Protein AF-A0AAU6HK47-F1 (afdb_monomer_lite)

Sequence (235 aa):
MEITARVRQSSHPHQSIEQAKLARHIVLDVPLDGRLRREAGDALCRPVTDFYELERGEVEGEATCTKCVERAARYGVRVITAAPAQPAEDVEQAPAVHHFGSTREAYNETQCWDDVLDGDVLVIEREQVVGFLRSAWPGAITAAHGELHTFTADPRKIDDGKYAASVELAEQIARDLGAPLAIEQQGVEAELVEPVVDAEQGEATWQGAWIADEDGQQLTFDGTRPDCQQGTLFA

Foldseek 3Di:
DAWEWAKWQFAAPPDDPVRSVVAIFTFGCQADDDPQGAHHRQTQQGGPVRTPDTDPDHDADDHPPPSSVVSCVVVVYHYDHDDPDPPPDPPVDQAAEDEDCDLVRVLVCLVPPPVQDALHWYHHLVQLFIFHHHNSATETQFLRTHPHHYDPDDPCPPPNRSNVSSVVVRVVVSVVSVTHGNVVVVVVVVVPCPPPDDPDPDPPPPPPPQDDPPVRDRDDPDVPDPDDPPDPDDD

pLDDT: mean 78.41, std 17.9, range [42.44, 98.44]

Secondary structure (DSSP, 8-state):
---EEEEEEEE-TTS-HHHHHH-EEEEESS-B-TTS-B-TT-BSSS-GGG-SEE--S--BS----HHHHHHHHHHT-EEEPBPPPPP-----PPPPEEE-SSHHHHHHHHHH-TTS-TT-EEEEGGGTEEEEEETTEEEE-BS--TTSEE-SS-GGGGGGGTTHHHHHHHHHHHHHHTPPBHHHHHHHHTTS---------------------TT-------TT-----------

Structure (mmCIF, N/CA/C/O backbone):
data_AF-A0AAU6HK47-F1
#
_entry.id   AF-A0AAU6HK47-F1
#
loop_
_atom_site.group_PDB
_atom_site.id
_atom_site.type_symbol
_atom_site.label_atom_id
_atom_site.label_alt_id
_atom_site.label_comp_id
_atom_site.label_asym_id
_atom_site.label_entity_id
_atom_site.label_seq_id
_atom_site.pdbx_PDB_ins_code
_atom_site.Cartn_x
_atom_site.Cartn_y
_atom_site.Cartn_z
_atom_site.occupancy
_atom_site.B_iso_or_equiv
_atom_site.auth_seq_id
_atom_site.auth_comp_id
_atom_site.auth_asym_id
_atom_site.auth_atom_id
_atom_site.pdbx_PDB_model_num
ATOM 1 N N . MET A 1 1 ? 32.113 -16.004 -25.971 1.00 71.00 1 MET A N 1
ATOM 2 C CA . MET A 1 1 ? 31.257 -15.952 -24.773 1.00 71.00 1 MET A CA 1
ATOM 3 C C . MET A 1 1 ? 30.323 -14.778 -24.967 1.00 71.00 1 MET A C 1
ATOM 5 O O . MET A 1 1 ? 30.811 -13.712 -25.324 1.00 71.00 1 MET A O 1
ATOM 9 N N . GLU A 1 2 ? 29.016 -14.990 -24.876 1.00 81.19 2 GLU A N 1
ATOM 10 C CA . GLU A 1 2 ? 28.045 -13.895 -24.956 1.00 81.19 2 GLU A CA 1
ATOM 11 C C . GLU A 1 2 ? 28.061 -13.152 -23.616 1.00 81.19 2 GLU A C 1
ATOM 13 O O . GLU A 1 2 ? 27.984 -13.788 -22.566 1.00 81.19 2 GLU A O 1
ATOM 18 N N . ILE A 1 3 ? 28.247 -11.832 -23.643 1.00 84.94 3 ILE A N 1
ATOM 19 C CA . ILE A 1 3 ? 28.266 -11.005 -22.434 1.00 84.94 3 ILE A CA 1
ATOM 20 C C . ILE A 1 3 ? 26.856 -10.471 -22.222 1.00 84.94 3 ILE A C 1
ATOM 22 O O . ILE A 1 3 ? 26.356 -9.737 -23.075 1.00 84.94 3 ILE A O 1
ATOM 26 N N . THR A 1 4 ? 26.240 -10.798 -21.089 1.00 86.38 4 THR A N 1
ATOM 27 C CA . THR A 1 4 ? 24.907 -10.311 -20.719 1.00 86.38 4 THR A CA 1
ATOM 28 C C . THR A 1 4 ? 24.971 -9.319 -19.563 1.00 86.38 4 THR A C 1
ATOM 30 O O . THR A 1 4 ? 25.844 -9.391 -18.693 1.00 86.38 4 THR A O 1
ATOM 33 N N . ALA A 1 5 ? 24.048 -8.364 -19.572 1.00 87.25 5 ALA A N 1
ATOM 34 C CA . ALA A 1 5 ? 23.893 -7.364 -18.526 1.00 87.25 5 ALA A CA 1
ATOM 35 C C . ALA A 1 5 ? 22.423 -6.970 -18.373 1.00 87.25 5 ALA A C 1
ATOM 37 O O . ALA A 1 5 ? 21.654 -7.084 -19.327 1.00 87.25 5 ALA A O 1
ATOM 38 N N . ARG A 1 6 ? 22.049 -6.440 -17.209 1.00 86.75 6 ARG A N 1
ATOM 39 C CA . ARG A 1 6 ? 20.689 -5.980 -16.893 1.00 86.75 6 ARG A CA 1
ATOM 40 C C . ARG A 1 6 ? 20.663 -4.491 -16.598 1.00 86.75 6 ARG A C 1
ATOM 42 O O . ARG A 1 6 ? 21.672 -3.915 -16.195 1.00 86.75 6 ARG A O 1
ATOM 49 N N . VAL A 1 7 ? 19.506 -3.865 -16.776 1.00 87.31 7 VAL A N 1
ATOM 50 C CA . VAL A 1 7 ? 19.297 -2.476 -16.353 1.00 87.31 7 VAL A CA 1
ATOM 51 C C . VAL A 1 7 ? 18.927 -2.451 -14.870 1.00 87.31 7 VAL A C 1
ATOM 53 O O . VAL A 1 7 ? 18.042 -3.186 -14.437 1.00 87.31 7 VAL A O 1
ATOM 56 N N . ARG A 1 8 ? 19.626 -1.623 -14.089 1.00 84.31 8 ARG A N 1
ATOM 57 C CA . ARG A 1 8 ? 19.363 -1.373 -12.665 1.00 84.31 8 ARG A CA 1
ATOM 58 C C . ARG A 1 8 ? 19.245 0.125 -12.413 1.00 84.31 8 ARG A C 1
ATOM 60 O O . ARG A 1 8 ? 19.910 0.919 -13.086 1.00 84.31 8 ARG A O 1
ATOM 67 N N . GLN A 1 9 ? 18.433 0.506 -11.439 1.00 84.69 9 GLN A N 1
ATOM 68 C CA . GLN A 1 9 ? 18.350 1.879 -10.955 1.00 84.69 9 GLN A CA 1
ATOM 69 C C . GLN A 1 9 ? 19.451 2.128 -9.931 1.00 84.69 9 GLN A C 1
ATOM 71 O O . GLN A 1 9 ? 19.816 1.235 -9.159 1.00 84.69 9 GLN A O 1
ATOM 76 N N . SER A 1 10 ? 20.013 3.335 -9.950 1.00 80.50 10 SER A N 1
ATOM 77 C CA . SER A 1 10 ? 21.001 3.717 -8.950 1.00 80.50 10 SER A CA 1
ATOM 78 C C . SER A 1 10 ? 21.058 5.205 -8.686 1.00 80.50 10 SER A C 1
ATOM 80 O O . SER A 1 10 ? 20.890 6.004 -9.605 1.00 80.50 10 SER A O 1
ATOM 82 N N . SER A 1 11 ? 21.438 5.562 -7.466 1.00 79.12 11 SER A N 1
ATOM 83 C CA . SER A 1 11 ? 21.638 6.942 -7.034 1.00 79.12 11 SER A CA 1
ATOM 84 C C . SER A 1 11 ? 23.128 7.274 -6.866 1.00 79.12 11 SER A C 1
ATOM 86 O O . SER A 1 11 ? 23.925 6.479 -6.355 1.00 79.12 11 SER A O 1
ATOM 88 N N . HIS A 1 12 ? 23.531 8.471 -7.306 1.00 75.06 12 HIS A N 1
ATOM 89 C CA . HIS A 1 12 ? 24.871 9.015 -7.062 1.00 75.06 12 HIS A CA 1
ATOM 90 C C . HIS A 1 12 ? 24.880 10.088 -5.965 1.00 75.06 12 HIS A C 1
ATOM 92 O O . HIS A 1 12 ? 23.911 10.833 -5.833 1.00 75.06 12 HIS A O 1
ATOM 98 N N . PRO A 1 13 ? 26.028 10.296 -5.288 1.00 72.38 13 PRO A N 1
ATOM 99 C CA . PRO A 1 13 ? 26.161 11.311 -4.241 1.00 72.38 13 PRO A CA 1
ATOM 100 C C . PRO A 1 13 ? 25.873 12.757 -4.631 1.00 72.38 13 PRO A C 1
ATOM 102 O O . PRO A 1 13 ? 25.602 13.590 -3.774 1.00 72.38 13 PRO A O 1
ATOM 105 N N . HIS A 1 14 ? 25.974 13.071 -5.919 1.00 76.12 14 HIS A N 1
ATOM 106 C CA . HIS A 1 14 ? 25.802 14.428 -6.434 1.00 76.12 14 HIS A CA 1
ATOM 107 C C . HIS A 1 14 ? 24.547 14.580 -7.301 1.00 76.12 14 HIS A C 1
ATOM 109 O O . HIS A 1 14 ? 24.396 15.602 -7.966 1.00 76.12 14 HIS A O 1
ATOM 115 N N . GLN A 1 15 ? 23.680 13.567 -7.343 1.00 77.00 15 GLN A N 1
ATOM 116 C CA . GLN A 1 15 ? 22.397 13.655 -8.036 1.00 77.00 15 GLN A CA 1
ATOM 117 C C . GLN A 1 15 ? 21.327 14.193 -7.090 1.00 77.00 15 GLN A C 1
ATOM 119 O O . GLN A 1 15 ? 21.323 13.884 -5.899 1.00 77.00 15 GLN A O 1
ATOM 124 N N . SER A 1 16 ? 20.398 14.983 -7.627 1.00 79.88 16 SER A N 1
ATOM 125 C CA . SER A 1 16 ? 19.165 15.271 -6.896 1.00 79.88 16 SER A CA 1
ATOM 126 C C . SER A 1 16 ? 18.323 13.998 -6.754 1.00 79.88 16 SER A C 1
ATOM 128 O O . SER A 1 16 ? 18.460 13.064 -7.544 1.00 79.88 16 SER A O 1
ATOM 130 N N . ILE A 1 17 ? 17.411 13.972 -5.779 1.00 74.38 17 ILE A N 1
ATOM 131 C CA . ILE A 1 17 ? 16.487 12.845 -5.555 1.00 74.38 17 ILE A CA 1
ATOM 132 C C . ILE A 1 17 ? 15.702 12.509 -6.836 1.00 74.38 17 ILE A C 1
ATOM 134 O O . ILE A 1 17 ? 15.602 11.350 -7.224 1.00 74.38 17 ILE A O 1
ATOM 138 N N . GLU A 1 18 ? 15.221 13.528 -7.549 1.00 75.38 18 GLU A N 1
ATOM 139 C CA . GLU A 1 18 ? 14.499 13.353 -8.816 1.00 75.38 18 GLU A CA 1
ATOM 140 C C . GLU A 1 18 ? 15.393 12.795 -9.936 1.00 75.38 18 GLU A C 1
ATOM 142 O O . GLU A 1 18 ? 14.956 11.971 -10.735 1.00 75.38 18 GLU A O 1
ATOM 147 N N . GLN A 1 19 ? 16.673 13.179 -9.981 1.00 75.06 19 GLN A N 1
ATOM 148 C CA . GLN A 1 19 ? 17.632 12.603 -10.931 1.00 75.06 19 GLN A CA 1
ATOM 149 C C . GLN A 1 19 ? 17.985 11.154 -10.588 1.00 75.06 19 GLN A C 1
ATOM 151 O O . GLN A 1 19 ? 18.154 10.344 -11.497 1.00 75.06 19 GLN A O 1
ATOM 156 N N . ALA A 1 20 ? 18.090 10.827 -9.299 1.00 72.69 20 ALA A N 1
ATOM 157 C CA . ALA A 1 20 ? 18.378 9.479 -8.821 1.00 72.69 20 ALA A CA 1
ATOM 158 C C . ALA A 1 20 ? 17.257 8.493 -9.187 1.00 72.69 20 ALA A C 1
ATOM 160 O O . ALA A 1 20 ? 17.547 7.397 -9.662 1.00 72.69 20 ALA A O 1
ATOM 161 N N . LYS A 1 21 ? 15.989 8.912 -9.077 1.00 74.56 21 LYS A N 1
ATOM 162 C CA . LYS A 1 21 ? 14.819 8.112 -9.490 1.00 74.56 21 LYS A CA 1
ATOM 163 C C . LYS A 1 21 ? 14.806 7.759 -10.983 1.00 74.56 21 LYS A C 1
ATOM 165 O O . LYS A 1 21 ? 14.185 6.784 -11.384 1.00 74.56 21 LYS A O 1
ATOM 170 N N . LEU A 1 22 ? 15.478 8.551 -11.822 1.00 78.00 22 LEU A N 1
ATOM 171 C CA . LEU A 1 22 ? 15.485 8.383 -13.282 1.00 78.00 22 LEU A CA 1
ATOM 172 C C . LEU A 1 22 ? 16.801 7.793 -13.821 1.00 78.00 22 LEU A C 1
ATOM 174 O O . LEU A 1 22 ? 16.918 7.489 -15.015 1.00 78.00 22 LEU A O 1
ATOM 178 N N . ALA A 1 23 ? 17.818 7.647 -12.970 1.00 83.56 23 ALA A N 1
ATOM 179 C CA . ALA A 1 23 ? 19.137 7.180 -13.365 1.00 83.56 23 ALA A CA 1
ATOM 180 C C . ALA A 1 23 ? 19.174 5.645 -13.457 1.00 83.56 23 ALA A C 1
ATOM 182 O O . ALA A 1 23 ? 19.179 4.928 -12.458 1.00 83.56 23 ALA A O 1
ATOM 183 N N . ARG A 1 24 ? 19.240 5.140 -14.693 1.00 86.81 24 ARG A N 1
ATOM 184 C CA . ARG A 1 24 ? 19.250 3.713 -15.032 1.00 86.81 24 ARG A CA 1
ATOM 185 C C . ARG A 1 24 ? 20.580 3.335 -15.674 1.00 86.81 24 ARG A C 1
ATOM 187 O O . ARG A 1 24 ? 20.998 3.910 -16.686 1.00 86.81 24 ARG A O 1
ATOM 194 N N . HIS A 1 25 ? 21.252 2.358 -15.082 1.00 90.19 25 HIS A N 1
ATOM 195 C CA . HIS A 1 25 ? 22.598 1.917 -15.429 1.00 90.19 25 HIS A CA 1
ATOM 196 C C . HIS A 1 25 ? 22.594 0.455 -15.887 1.00 90.19 25 HIS A C 1
ATOM 198 O O . HIS A 1 25 ? 21.757 -0.337 -15.470 1.00 90.19 25 HIS A O 1
ATOM 204 N N . ILE A 1 26 ? 23.539 0.087 -16.758 1.00 87.75 26 ILE A N 1
ATOM 205 C CA . ILE A 1 26 ? 23.708 -1.301 -17.220 1.00 87.75 26 ILE A CA 1
ATOM 206 C C . ILE A 1 26 ? 24.689 -1.995 -16.281 1.00 87.75 26 ILE A C 1
ATOM 208 O O . ILE A 1 26 ? 25.843 -1.570 -16.201 1.00 87.75 26 ILE A O 1
ATOM 212 N N . VAL A 1 27 ? 24.244 -3.050 -15.610 1.00 88.75 27 VAL A N 1
ATOM 213 C CA . VAL A 1 27 ? 24.992 -3.818 -14.611 1.00 88.75 27 VAL A CA 1
ATOM 214 C C . VAL A 1 27 ? 25.266 -5.221 -15.129 1.00 88.75 27 VAL A C 1
ATOM 216 O O . VAL A 1 27 ? 24.380 -5.875 -15.674 1.00 88.75 27 VAL A O 1
ATOM 219 N N . LEU A 1 28 ? 26.505 -5.673 -14.976 1.00 85.12 28 LEU A N 1
ATOM 220 C CA . LEU A 1 28 ? 26.952 -6.963 -15.493 1.00 85.12 28 LEU A CA 1
ATOM 221 C C . LEU A 1 28 ? 26.437 -8.131 -14.651 1.00 85.12 28 LEU A C 1
ATOM 223 O O . LEU A 1 28 ? 26.569 -8.117 -13.426 1.00 85.12 28 LEU A O 1
ATOM 227 N N . ASP A 1 29 ? 25.942 -9.171 -15.327 1.00 83.44 29 ASP A N 1
ATOM 228 C CA . ASP A 1 29 ? 25.541 -10.430 -14.682 1.00 83.44 29 ASP A CA 1
ATOM 229 C C . ASP A 1 29 ? 26.735 -11.367 -14.451 1.00 83.44 29 ASP A C 1
ATOM 231 O O . ASP A 1 29 ? 26.727 -12.199 -13.545 1.00 83.44 29 ASP A O 1
ATOM 235 N N . VAL A 1 30 ? 27.777 -11.233 -15.275 1.00 83.44 30 VAL A N 1
ATOM 236 C CA . VAL A 1 30 ? 29.004 -12.031 -15.213 1.00 83.44 30 VAL A CA 1
ATOM 237 C C . VAL A 1 30 ? 30.228 -11.116 -15.234 1.00 83.44 30 VAL A C 1
ATOM 239 O O . VAL A 1 30 ? 30.200 -10.076 -15.898 1.00 83.44 30 VAL A O 1
ATOM 242 N N . PRO A 1 31 ? 31.310 -11.474 -14.522 1.00 82.12 31 PRO A N 1
ATOM 243 C CA . PRO A 1 31 ? 32.519 -10.666 -14.507 1.00 82.12 31 PRO A CA 1
ATOM 244 C C . PRO A 1 31 ? 33.146 -10.587 -15.903 1.00 82.12 31 PRO A C 1
ATOM 246 O O . PRO A 1 31 ? 33.115 -11.546 -16.678 1.00 82.12 31 PRO A O 1
ATOM 249 N N . LEU A 1 32 ? 33.743 -9.435 -16.200 1.00 80.94 32 LEU A N 1
ATOM 250 C CA . LEU A 1 32 ? 34.482 -9.183 -17.429 1.00 80.94 32 LEU A CA 1
ATOM 251 C C . LEU A 1 32 ? 35.983 -9.138 -17.174 1.00 80.94 32 LEU A C 1
ATOM 253 O O . LEU A 1 32 ? 36.462 -8.484 -16.242 1.00 80.94 32 LEU A O 1
ATOM 257 N N . ASP A 1 33 ? 36.723 -9.800 -18.057 1.00 73.81 33 ASP A N 1
ATOM 258 C CA . ASP A 1 33 ? 38.175 -9.805 -18.092 1.00 73.81 33 ASP A CA 1
ATOM 259 C C . ASP A 1 33 ? 38.735 -8.991 -19.280 1.00 73.81 33 ASP A C 1
ATOM 261 O O . ASP A 1 33 ? 38.028 -8.404 -20.105 1.00 73.81 33 ASP A O 1
ATOM 265 N N . GLY A 1 34 ? 40.063 -8.867 -19.333 1.00 74.44 34 GLY A N 1
ATOM 266 C CA . GLY A 1 34 ? 40.751 -8.141 -20.402 1.00 74.44 34 GLY A CA 1
ATOM 267 C C . GLY A 1 34 ? 40.778 -6.617 -20.219 1.00 74.44 34 GLY A C 1
ATOM 268 O O . GLY A 1 34 ? 41.180 -6.113 -19.168 1.00 74.44 34 GLY A O 1
ATOM 269 N N . ARG A 1 35 ? 40.458 -5.864 -21.286 1.00 68.00 35 ARG A N 1
ATOM 270 C CA . ARG A 1 35 ? 40.568 -4.384 -21.317 1.00 68.00 35 ARG A CA 1
ATOM 271 C C . ARG A 1 35 ? 39.501 -3.682 -20.477 1.00 68.00 35 ARG A C 1
ATOM 273 O O . ARG A 1 35 ? 39.728 -2.556 -20.040 1.00 68.00 35 ARG A O 1
ATOM 280 N N . LEU A 1 36 ? 38.365 -4.334 -20.252 1.00 73.06 36 LEU A N 1
ATOM 281 C CA . LEU A 1 36 ? 37.324 -3.869 -19.349 1.00 73.06 36 LEU A CA 1
ATOM 282 C C . LEU A 1 36 ? 37.312 -4.806 -18.140 1.00 73.06 36 LEU A C 1
ATOM 284 O O . LEU A 1 36 ? 36.710 -5.867 -18.193 1.00 73.06 36 LEU A O 1
ATOM 288 N N . ARG A 1 37 ? 38.008 -4.420 -17.066 1.00 79.69 37 ARG A N 1
ATOM 289 C CA . ARG A 1 37 ? 38.007 -5.169 -15.802 1.00 79.69 37 ARG A CA 1
ATOM 290 C C . ARG A 1 37 ? 36.834 -4.694 -14.951 1.00 79.69 37 ARG A C 1
ATOM 292 O O . ARG A 1 37 ? 36.871 -3.571 -14.438 1.00 79.69 37 ARG A O 1
ATOM 299 N N . ARG A 1 38 ? 35.785 -5.507 -14.877 1.00 83.69 38 ARG A N 1
ATOM 300 C C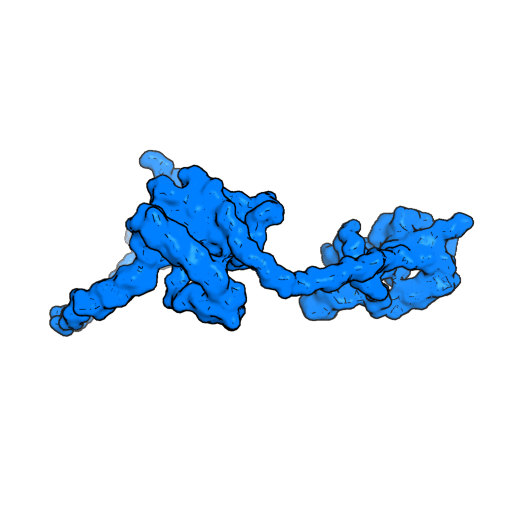A . ARG A 1 38 ? 34.573 -5.231 -14.094 1.00 83.69 38 ARG A CA 1
ATOM 301 C C . ARG A 1 38 ? 34.090 -6.510 -13.437 1.00 83.69 38 ARG A C 1
ATOM 303 O O . ARG A 1 38 ? 34.051 -7.551 -14.090 1.00 83.69 38 ARG A O 1
ATOM 310 N N . GLU A 1 39 ? 33.735 -6.422 -12.165 1.00 84.50 39 GLU A N 1
ATOM 311 C CA . GLU A 1 39 ? 33.173 -7.558 -11.441 1.00 84.50 39 GLU A CA 1
ATOM 312 C C . GLU A 1 39 ? 31.663 -7.661 -11.695 1.00 84.50 39 GLU A C 1
ATOM 314 O O . GLU A 1 39 ? 31.028 -6.721 -12.183 1.00 84.50 39 GLU A O 1
ATOM 319 N N . ALA A 1 40 ? 31.079 -8.826 -11.407 1.00 80.06 40 ALA A N 1
ATOM 320 C CA . ALA A 1 40 ? 29.629 -8.976 -11.455 1.00 80.06 40 ALA A CA 1
ATOM 321 C C . ALA A 1 40 ? 28.981 -8.032 -10.431 1.00 80.06 40 ALA A C 1
ATOM 323 O O . ALA A 1 40 ? 29.447 -7.928 -9.298 1.00 80.06 40 ALA A O 1
ATOM 324 N N . GLY A 1 41 ? 27.915 -7.341 -10.834 1.00 80.31 41 GLY A N 1
ATOM 325 C CA . GLY A 1 41 ? 27.291 -6.299 -10.015 1.00 80.31 41 GLY A CA 1
ATOM 326 C C . GLY A 1 41 ? 27.868 -4.894 -10.210 1.00 80.31 41 GLY A C 1
ATOM 327 O O . GLY A 1 41 ? 27.248 -3.937 -9.753 1.00 80.31 41 GLY A O 1
ATOM 328 N N . ASP A 1 42 ? 28.972 -4.722 -10.945 1.00 85.88 42 ASP A N 1
ATOM 329 C CA . ASP A 1 42 ? 29.410 -3.387 -11.357 1.00 85.88 42 ASP A CA 1
ATOM 330 C C . ASP A 1 42 ? 28.548 -2.842 -12.500 1.00 85.88 42 ASP A C 1
ATOM 332 O O . ASP A 1 42 ? 28.233 -3.538 -13.475 1.00 85.88 42 ASP A O 1
ATOM 336 N N . ALA A 1 43 ? 28.275 -1.537 -12.452 1.00 86.56 43 ALA A N 1
ATOM 337 C CA . ALA A 1 43 ? 27.781 -0.832 -13.619 1.00 86.56 43 ALA A CA 1
ATOM 338 C C . ALA A 1 43 ? 28.888 -0.695 -14.680 1.00 86.56 43 ALA A C 1
ATOM 340 O O . ALA A 1 43 ? 30.069 -0.442 -14.404 1.00 86.56 43 ALA A O 1
ATOM 341 N N . LEU A 1 44 ? 28.501 -0.738 -15.953 1.00 88.69 44 LEU A N 1
ATOM 342 C CA . LEU A 1 44 ? 29.436 -0.533 -17.054 1.00 88.69 44 LEU A CA 1
ATOM 343 C C . LEU A 1 44 ? 30.142 0.818 -16.956 1.00 88.69 44 LEU A C 1
ATOM 345 O O . LEU A 1 44 ? 31.303 0.918 -17.350 1.00 88.69 44 LEU A O 1
ATOM 349 N N . CYS A 1 45 ? 29.500 1.857 -16.417 1.00 88.25 45 CYS A N 1
ATOM 350 C CA . CYS A 1 45 ? 30.105 3.179 -16.276 1.00 88.25 45 CYS A CA 1
ATOM 351 C C . CYS A 1 45 ? 31.076 3.302 -15.087 1.00 88.25 45 CYS A C 1
ATOM 353 O O . CYS A 1 45 ? 32.114 3.952 -15.242 1.00 88.25 45 CYS A O 1
ATOM 355 N N . ARG A 1 46 ? 30.788 2.685 -13.933 1.00 88.69 46 ARG A N 1
ATOM 356 C CA . ARG A 1 46 ? 31.495 2.874 -12.648 1.00 88.69 46 ARG A CA 1
ATOM 357 C C . ARG A 1 46 ? 31.381 1.621 -11.760 1.00 88.69 46 ARG A C 1
ATOM 359 O O . ARG A 1 46 ? 30.419 0.885 -11.940 1.00 88.69 46 ARG A O 1
ATOM 366 N N . PRO A 1 47 ? 32.349 1.365 -10.864 1.00 86.19 47 PRO A N 1
ATOM 367 C CA . PRO A 1 47 ? 32.243 0.265 -9.906 1.00 86.19 47 PRO A CA 1
ATOM 368 C C . PRO A 1 47 ? 31.053 0.462 -8.959 1.00 86.19 47 PRO A C 1
ATOM 370 O O . PRO A 1 47 ? 30.646 1.600 -8.716 1.00 86.19 47 PRO A O 1
ATOM 373 N N . VAL A 1 48 ? 30.521 -0.630 -8.408 1.00 84.25 48 VAL A N 1
ATOM 374 C CA . VAL A 1 48 ? 29.368 -0.616 -7.486 1.00 84.25 48 VAL A CA 1
ATOM 375 C C . VAL A 1 48 ? 29.589 0.284 -6.261 1.00 84.25 48 VAL A C 1
ATOM 377 O O . VAL A 1 48 ? 28.650 0.891 -5.763 1.00 84.25 48 VAL A O 1
ATOM 380 N N . THR A 1 49 ? 30.841 0.453 -5.828 1.00 85.06 49 THR A N 1
ATOM 381 C CA . THR A 1 49 ? 31.229 1.295 -4.682 1.00 85.06 49 THR A CA 1
ATOM 382 C C . THR A 1 49 ? 31.001 2.794 -4.890 1.00 85.06 49 THR A C 1
ATOM 384 O O . THR A 1 49 ? 31.039 3.547 -3.923 1.00 85.06 49 THR A O 1
ATOM 387 N N . ASP A 1 50 ? 30.790 3.243 -6.131 1.00 84.88 50 ASP A N 1
ATOM 388 C CA . ASP A 1 50 ? 30.556 4.658 -6.466 1.00 84.88 50 ASP A CA 1
ATOM 389 C C . ASP A 1 50 ? 29.056 5.033 -6.474 1.00 84.88 50 ASP A C 1
ATOM 391 O O . ASP A 1 50 ? 28.684 6.140 -6.897 1.00 84.88 50 ASP A O 1
ATOM 395 N N . PHE A 1 51 ? 28.188 4.108 -6.061 1.00 81.19 51 PHE A N 1
ATOM 396 C CA . PHE A 1 51 ? 26.739 4.280 -5.977 1.00 81.19 51 PHE A CA 1
ATOM 397 C C . PHE A 1 51 ? 26.292 4.211 -4.515 1.00 81.19 51 PHE A C 1
ATOM 399 O O . PHE A 1 51 ? 26.818 3.406 -3.748 1.00 81.19 51 PHE A O 1
ATOM 406 N N . TYR A 1 52 ? 25.331 5.055 -4.129 1.00 75.94 52 TYR A N 1
ATOM 407 C CA . TYR A 1 52 ? 24.718 4.980 -2.797 1.00 75.94 52 TYR A CA 1
ATOM 408 C C . TYR A 1 52 ? 23.801 3.763 -2.701 1.00 75.94 52 TYR A C 1
ATOM 410 O O . TYR A 1 52 ? 23.878 2.995 -1.747 1.00 75.94 52 TYR A O 1
ATOM 418 N N . GLU A 1 53 ? 22.993 3.560 -3.739 1.00 76.94 53 GLU A N 1
ATOM 419 C CA . GLU A 1 53 ? 22.124 2.403 -3.897 1.00 76.94 53 GLU A CA 1
ATOM 420 C C . GLU A 1 53 ? 22.227 1.930 -5.342 1.00 76.94 53 GLU A C 1
ATOM 422 O O . GLU A 1 53 ? 22.101 2.725 -6.273 1.00 76.94 53 GLU A O 1
ATOM 427 N N . LEU A 1 54 ? 22.494 0.641 -5.529 1.00 75.88 54 LEU A N 1
ATOM 428 C CA . LEU A 1 54 ? 22.356 -0.042 -6.809 1.00 75.88 54 LEU A CA 1
ATOM 429 C C . LEU A 1 54 ? 21.349 -1.159 -6.576 1.00 75.88 54 LEU A C 1
ATOM 431 O O . LEU A 1 54 ? 21.676 -2.183 -5.968 1.00 75.88 54 LEU A O 1
ATOM 435 N N . GLU A 1 55 ? 20.110 -0.931 -6.995 1.00 75.12 55 GLU A N 1
ATOM 436 C CA . GLU A 1 55 ? 19.034 -1.881 -6.748 1.00 75.12 55 GLU A CA 1
ATOM 437 C C . GLU A 1 55 ? 19.361 -3.222 -7.411 1.00 75.12 55 GLU A C 1
ATOM 439 O O . GLU A 1 55 ? 19.764 -3.296 -8.574 1.00 75.12 55 GLU A O 1
ATOM 444 N N . ARG A 1 56 ? 19.196 -4.316 -6.662 1.00 60.44 56 ARG A N 1
ATOM 445 C CA . ARG A 1 56 ? 19.403 -5.679 -7.178 1.00 60.44 56 ARG A CA 1
ATOM 446 C C . ARG A 1 56 ? 18.182 -6.207 -7.951 1.00 60.44 56 ARG A C 1
ATOM 448 O O . ARG A 1 56 ? 18.255 -7.309 -8.496 1.00 60.44 56 ARG A O 1
ATOM 455 N N . GLY A 1 57 ? 17.094 -5.430 -8.009 1.00 63.62 57 GLY A N 1
ATOM 456 C CA . GLY A 1 57 ? 15.831 -5.730 -8.698 1.00 63.62 57 GLY A CA 1
ATOM 457 C C . GLY A 1 57 ? 15.857 -5.373 -10.186 1.00 63.62 57 GLY A C 1
ATOM 458 O O . GLY A 1 57 ? 16.670 -4.556 -10.624 1.00 63.62 57 GLY A O 1
ATOM 459 N N . GLU A 1 58 ? 15.105 -6.105 -11.012 1.00 63.69 58 GLU A N 1
ATOM 460 C CA . GLU A 1 58 ? 14.996 -5.788 -12.444 1.00 63.69 58 GLU A CA 1
ATOM 461 C C . GLU A 1 58 ? 14.237 -4.475 -12.585 1.00 63.69 58 GLU A C 1
ATOM 463 O O . GLU A 1 58 ? 13.144 -4.340 -12.046 1.00 63.69 58 GLU A O 1
ATOM 468 N N . VAL A 1 59 ? 14.841 -3.503 -13.266 1.00 69.00 59 VAL A N 1
ATOM 469 C CA . VAL A 1 59 ? 14.218 -2.196 -13.464 1.00 69.00 59 VAL A CA 1
ATOM 470 C C . VAL A 1 59 ? 13.723 -2.102 -14.890 1.00 69.00 59 VAL A C 1
ATOM 472 O O . VAL A 1 59 ? 14.421 -2.472 -15.839 1.00 69.00 59 VAL A O 1
ATOM 475 N N . GLU A 1 60 ? 12.507 -1.596 -15.030 1.00 71.12 60 GLU A N 1
ATOM 476 C CA . GLU A 1 60 ? 11.874 -1.416 -16.321 1.00 71.12 60 GLU A CA 1
ATOM 477 C C . GLU A 1 60 ? 12.506 -0.290 -17.134 1.00 71.12 60 GLU A C 1
ATOM 479 O O . GLU A 1 60 ? 12.905 0.765 -16.628 1.00 71.12 60 GLU A O 1
ATOM 484 N N . GLY A 1 61 ? 12.520 -0.509 -18.446 1.00 75.94 61 GLY A N 1
ATOM 485 C CA . GLY A 1 61 ? 12.931 0.481 -19.425 1.00 75.94 61 GLY A CA 1
ATOM 486 C C . GLY A 1 61 ? 14.420 0.467 -19.760 1.00 75.94 61 GLY A C 1
ATOM 487 O O . GLY A 1 61 ? 15.203 -0.391 -19.353 1.00 75.94 61 GLY A O 1
ATOM 488 N N . GLU A 1 62 ? 14.799 1.432 -20.592 1.00 84.56 62 GLU A N 1
ATOM 489 C CA . GLU A 1 62 ? 16.144 1.523 -21.147 1.00 84.56 62 GLU A CA 1
ATOM 490 C C . GLU A 1 62 ? 17.127 2.182 -20.173 1.00 84.56 62 GLU A C 1
ATOM 492 O O . GLU A 1 62 ? 16.764 2.999 -19.320 1.00 84.56 62 GLU A O 1
ATOM 497 N N . ALA A 1 63 ? 18.408 1.847 -20.325 1.00 85.38 63 ALA A N 1
ATOM 498 C CA . ALA A 1 63 ? 19.470 2.510 -19.587 1.00 85.38 63 ALA A CA 1
ATOM 499 C C . ALA A 1 63 ? 19.581 3.981 -20.013 1.00 85.38 63 ALA A C 1
ATOM 501 O O . ALA A 1 63 ? 19.878 4.287 -21.166 1.00 85.38 63 ALA A O 1
ATOM 502 N N . THR A 1 64 ? 19.417 4.897 -19.061 1.00 87.44 64 THR A N 1
ATOM 503 C CA . THR A 1 64 ? 19.507 6.344 -19.300 1.00 87.44 64 THR A CA 1
ATOM 504 C C . THR A 1 64 ? 20.949 6.853 -19.219 1.00 87.44 64 THR A C 1
ATOM 506 O O . THR A 1 64 ? 21.275 7.927 -19.724 1.00 87.44 64 THR A O 1
ATOM 509 N N . CYS A 1 65 ? 21.866 6.072 -18.635 1.00 88.00 65 CYS A N 1
ATOM 510 C CA . CYS A 1 65 ? 23.280 6.421 -18.573 1.00 88.00 65 CYS A CA 1
ATOM 511 C C . CYS A 1 65 ? 23.976 6.256 -19.939 1.00 88.00 65 CYS A C 1
ATOM 513 O O . CYS A 1 65 ? 24.363 5.149 -20.325 1.00 88.00 65 CYS A O 1
ATOM 515 N N . THR A 1 66 ? 24.266 7.370 -20.620 1.00 88.94 66 THR A N 1
ATOM 516 C CA . THR A 1 66 ? 24.953 7.396 -21.931 1.00 88.94 66 THR A CA 1
ATOM 517 C C . THR A 1 66 ? 26.256 6.587 -21.941 1.00 88.94 66 THR A C 1
ATOM 519 O O . THR A 1 66 ? 26.507 5.813 -22.861 1.00 88.94 66 THR A O 1
ATOM 522 N N . LYS A 1 67 ? 27.064 6.675 -20.872 1.00 90.12 67 LYS A N 1
ATOM 523 C CA . LYS A 1 67 ? 28.328 5.919 -20.756 1.00 90.12 67 LYS A CA 1
ATOM 524 C C . LYS A 1 67 ? 28.116 4.407 -20.708 1.00 90.12 67 LYS A C 1
ATOM 526 O O . LYS A 1 67 ? 28.978 3.664 -21.176 1.00 90.12 67 LYS A O 1
ATOM 531 N N . CYS A 1 68 ? 27.022 3.948 -20.100 1.00 89.62 68 CYS A N 1
ATOM 532 C CA . CYS A 1 68 ? 26.680 2.531 -20.082 1.00 89.62 68 CYS A CA 1
ATOM 533 C C . CYS A 1 68 ? 26.318 2.062 -21.493 1.00 89.62 68 CYS A C 1
ATOM 535 O O . CYS A 1 68 ? 26.886 1.074 -21.950 1.00 89.62 68 CYS A O 1
ATOM 537 N N . VAL A 1 69 ? 25.454 2.804 -22.193 1.00 89.69 69 VAL A N 1
ATOM 538 C CA . VAL A 1 69 ? 25.005 2.483 -23.560 1.00 89.69 69 VAL A CA 1
ATOM 539 C C . VAL A 1 69 ? 26.185 2.426 -24.535 1.00 89.69 69 VAL A C 1
ATOM 541 O O . VAL A 1 69 ? 26.363 1.436 -25.244 1.00 89.69 69 VAL A O 1
ATOM 544 N N . GLU A 1 70 ? 27.062 3.431 -24.513 1.00 90.12 70 GLU A N 1
ATOM 545 C CA . GLU A 1 70 ? 28.258 3.467 -25.363 1.00 90.12 70 GLU A CA 1
ATOM 546 C C . GLU A 1 70 ? 29.205 2.288 -25.104 1.00 90.12 70 GLU A C 1
ATOM 548 O O . GLU A 1 70 ? 29.760 1.707 -26.041 1.00 90.12 70 GLU A O 1
ATOM 553 N N . ARG A 1 71 ? 29.423 1.929 -23.830 1.00 90.06 71 ARG A N 1
ATOM 554 C CA . ARG A 1 71 ? 30.285 0.795 -23.464 1.00 90.06 71 ARG A CA 1
ATOM 555 C C . ARG A 1 71 ? 29.645 -0.530 -23.852 1.00 90.06 71 ARG A C 1
ATOM 557 O O . ARG A 1 71 ? 30.353 -1.382 -24.379 1.00 90.06 71 ARG A O 1
ATOM 564 N N . ALA A 1 72 ? 28.341 -0.687 -23.642 1.00 89.19 72 ALA A N 1
ATOM 565 C CA . ALA A 1 72 ? 27.619 -1.884 -24.046 1.00 89.19 72 ALA A CA 1
ATOM 566 C C . ALA A 1 72 ? 27.757 -2.116 -25.556 1.00 89.19 72 ALA A C 1
ATOM 568 O O . ALA A 1 72 ? 28.192 -3.190 -25.968 1.00 89.19 72 ALA A O 1
ATOM 569 N N . ALA A 1 73 ? 27.532 -1.076 -26.367 1.00 88.69 73 ALA A N 1
ATOM 570 C CA . ALA A 1 73 ? 27.719 -1.135 -27.815 1.00 88.69 73 ALA A CA 1
ATOM 571 C C . ALA A 1 73 ? 29.172 -1.453 -28.208 1.00 88.69 73 ALA A C 1
ATOM 573 O O . ALA A 1 73 ? 29.418 -2.311 -29.053 1.00 88.69 73 ALA A O 1
ATOM 574 N N . ARG A 1 74 ? 30.155 -0.806 -27.566 1.00 88.69 74 ARG A N 1
ATOM 575 C CA . ARG A 1 74 ? 31.586 -1.007 -27.859 1.00 88.69 74 ARG A CA 1
ATOM 576 C C . ARG A 1 74 ? 32.061 -2.436 -27.599 1.00 88.69 74 ARG A C 1
ATOM 578 O O . ARG A 1 74 ? 32.926 -2.916 -28.327 1.00 88.69 74 ARG A O 1
ATOM 585 N N . TYR A 1 75 ? 31.553 -3.076 -26.550 1.00 86.25 75 TYR A N 1
ATOM 586 C CA . TYR A 1 75 ? 31.975 -4.416 -26.135 1.00 86.25 75 TYR A CA 1
ATOM 587 C C . TYR A 1 75 ? 30.999 -5.521 -26.561 1.00 86.25 75 TYR A C 1
ATOM 589 O O . TYR A 1 75 ? 31.217 -6.677 -26.211 1.00 86.25 75 TYR A O 1
ATOM 597 N N . GLY A 1 76 ? 29.948 -5.187 -27.320 1.00 87.31 76 GLY A N 1
ATOM 598 C CA . GLY A 1 76 ? 28.940 -6.154 -27.758 1.00 87.31 76 GLY A CA 1
ATOM 599 C C . GLY A 1 76 ? 28.172 -6.791 -26.596 1.00 87.31 76 GLY A C 1
ATOM 600 O O . GLY A 1 76 ? 27.827 -7.967 -26.665 1.00 87.31 76 GLY A O 1
ATOM 601 N N . VAL A 1 77 ? 27.950 -6.039 -25.513 1.00 88.44 77 VAL A N 1
ATOM 602 C CA . VAL A 1 77 ? 27.179 -6.500 -24.353 1.00 88.44 77 VAL A CA 1
ATOM 603 C C . VAL A 1 77 ? 25.706 -6.544 -24.729 1.00 88.44 77 VAL A C 1
ATOM 605 O O . VAL A 1 77 ? 25.123 -5.524 -25.100 1.00 88.44 77 VAL A O 1
ATOM 608 N N . ARG A 1 78 ? 25.091 -7.716 -24.593 1.00 88.44 78 ARG A N 1
ATOM 609 C CA . ARG A 1 78 ? 23.650 -7.876 -24.743 1.00 88.44 78 ARG A CA 1
ATOM 610 C C . ARG A 1 78 ? 22.958 -7.404 -23.471 1.00 88.44 78 ARG A C 1
ATOM 612 O O . ARG A 1 78 ? 23.120 -7.999 -22.408 1.00 88.44 78 ARG A O 1
ATOM 619 N N . VAL A 1 79 ? 22.177 -6.337 -23.594 1.00 86.50 79 VAL A N 1
ATOM 620 C CA . VAL A 1 79 ? 21.374 -5.806 -22.491 1.00 86.50 79 VAL A CA 1
ATOM 621 C C . VAL A 1 79 ? 20.037 -6.535 -22.463 1.00 86.50 79 VAL A C 1
ATOM 623 O O . VAL A 1 79 ? 19.297 -6.527 -23.444 1.00 86.50 79 VAL A O 1
ATOM 626 N N . ILE A 1 80 ? 19.748 -7.177 -21.340 1.00 84.12 80 ILE A N 1
ATOM 627 C CA . ILE A 1 80 ? 18.454 -7.762 -21.021 1.00 84.12 80 ILE A CA 1
ATOM 628 C C . ILE A 1 80 ? 17.679 -6.680 -20.271 1.00 84.12 80 ILE A C 1
ATOM 630 O O . ILE A 1 80 ? 17.965 -6.385 -19.110 1.00 84.12 80 ILE A O 1
ATOM 634 N N . THR A 1 81 ? 16.741 -6.036 -20.958 1.00 76.62 81 THR A N 1
ATOM 635 C CA . THR A 1 81 ? 15.727 -5.200 -20.311 1.00 76.62 81 THR A CA 1
ATOM 636 C C . THR A 1 81 ? 14.594 -6.108 -19.858 1.00 76.62 81 THR A C 1
ATOM 638 O O . THR A 1 81 ? 14.208 -7.011 -20.607 1.00 76.62 81 THR A O 1
ATOM 641 N N . ALA A 1 82 ? 14.048 -5.872 -18.664 1.00 66.00 82 ALA A N 1
ATOM 642 C CA . ALA A 1 82 ? 12.755 -6.449 -18.329 1.00 66.00 82 ALA A CA 1
ATOM 643 C C . ALA A 1 82 ? 11.762 -6.054 -19.432 1.00 66.00 82 ALA A C 1
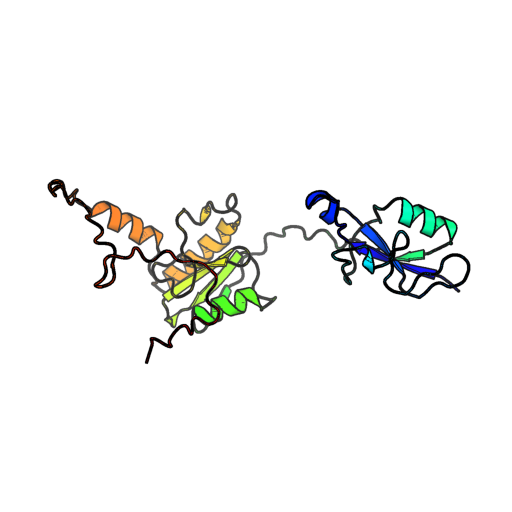ATOM 645 O O . ALA A 1 82 ? 11.814 -4.929 -19.947 1.00 66.00 82 ALA A O 1
ATOM 646 N N . ALA A 1 83 ? 10.903 -6.991 -19.842 1.00 57.62 83 ALA A N 1
ATOM 647 C CA . ALA A 1 83 ? 9.726 -6.605 -20.607 1.00 57.62 83 ALA A CA 1
ATOM 648 C C . ALA A 1 83 ? 9.000 -5.527 -19.789 1.00 57.62 83 ALA A C 1
ATOM 650 O O . ALA A 1 83 ? 8.997 -5.649 -18.563 1.00 57.62 83 ALA A O 1
ATOM 651 N N . PRO A 1 84 ? 8.436 -4.480 -20.415 1.00 50.94 84 PRO A N 1
ATOM 652 C CA . PRO A 1 84 ? 7.592 -3.570 -19.658 1.00 50.94 84 PRO A CA 1
ATOM 653 C C . PRO A 1 84 ? 6.545 -4.440 -18.962 1.00 50.94 84 PRO A C 1
ATOM 655 O O . PRO A 1 84 ? 5.819 -5.161 -19.662 1.00 50.94 84 PRO A O 1
ATOM 658 N N . ALA A 1 85 ? 6.466 -4.429 -17.623 1.00 47.94 85 ALA A N 1
ATOM 659 C CA . ALA A 1 85 ? 5.195 -4.791 -17.037 1.00 47.94 85 ALA A CA 1
ATOM 660 C C . ALA A 1 85 ? 4.201 -3.854 -17.709 1.00 47.94 85 ALA A C 1
ATOM 662 O O . ALA A 1 85 ? 4.479 -2.679 -17.982 1.00 47.94 85 ALA A O 1
ATOM 663 N N . GLN A 1 86 ? 3.065 -4.419 -18.099 1.00 45.88 86 GLN A N 1
ATOM 664 C CA . GLN A 1 86 ? 1.929 -3.583 -18.434 1.00 45.88 86 GLN A CA 1
ATOM 665 C C . GLN A 1 86 ? 1.848 -2.557 -17.294 1.00 45.88 86 GLN A C 1
ATOM 667 O O . GLN A 1 86 ? 1.933 -2.998 -16.140 1.00 45.88 86 GLN A O 1
ATOM 672 N N . PRO A 1 87 ? 1.800 -1.235 -17.573 1.00 43.31 87 PRO A N 1
ATOM 673 C CA . PRO A 1 87 ? 1.547 -0.282 -16.504 1.00 43.31 87 PRO A CA 1
ATOM 674 C C . PRO A 1 87 ? 0.376 -0.861 -15.725 1.00 43.31 87 PRO A C 1
ATOM 676 O O . PRO A 1 87 ? -0.576 -1.328 -16.357 1.00 43.31 87 PRO A O 1
ATOM 679 N N . ALA A 1 88 ? 0.513 -0.970 -14.403 1.00 48.19 88 ALA A N 1
ATOM 680 C CA . ALA A 1 88 ? -0.623 -1.283 -13.563 1.00 48.19 88 ALA A CA 1
ATOM 681 C C . ALA A 1 88 ? -1.624 -0.172 -13.866 1.00 48.19 88 ALA A C 1
ATOM 683 O O . ALA A 1 88 ? -1.492 0.951 -13.389 1.00 48.19 88 ALA A O 1
ATOM 684 N N . GLU A 1 89 ? -2.514 -0.434 -14.820 1.00 43.19 89 GLU A N 1
ATOM 685 C CA . GLU A 1 89 ? -3.687 0.373 -15.028 1.00 43.19 89 GLU A CA 1
ATOM 686 C C . GLU A 1 89 ? -4.328 0.376 -13.645 1.00 43.19 89 GLU A C 1
ATOM 688 O O . GLU A 1 89 ? -4.448 -0.694 -13.035 1.00 43.19 89 GLU A O 1
ATOM 693 N N . ASP A 1 90 ? -4.635 1.561 -13.116 1.00 46.22 90 ASP A N 1
ATOM 694 C CA . ASP A 1 90 ? -5.542 1.717 -11.986 1.00 46.22 90 ASP A CA 1
ATOM 695 C C . ASP A 1 90 ? -6.883 1.123 -12.434 1.00 46.22 90 ASP A C 1
ATOM 697 O O . ASP A 1 90 ? -7.818 1.814 -12.837 1.00 46.22 90 ASP A O 1
ATOM 701 N N . VAL A 1 91 ? -6.954 -0.204 -12.481 1.00 46.97 91 VAL A N 1
ATOM 702 C CA . VAL A 1 91 ? -8.203 -0.921 -12.489 1.00 46.97 91 VAL A CA 1
ATOM 703 C C . VAL A 1 91 ? -8.749 -0.553 -11.128 1.00 46.97 91 VAL A C 1
ATOM 705 O O . VAL A 1 91 ? -8.179 -0.972 -10.124 1.00 46.97 91 VAL A O 1
ATOM 708 N N . GLU A 1 92 ? -9.773 0.298 -11.103 1.00 57.94 92 GLU A N 1
ATOM 709 C CA . GLU A 1 92 ? -10.648 0.504 -9.951 1.00 57.94 92 GLU A CA 1
ATOM 710 C C . GLU A 1 92 ? -11.118 -0.884 -9.493 1.00 57.94 92 GLU A C 1
ATOM 712 O O . GLU A 1 92 ? -12.139 -1.416 -9.935 1.00 57.94 92 GLU A O 1
ATOM 717 N N . GLN A 1 93 ? -10.296 -1.546 -8.685 1.00 66.44 93 GLN A N 1
ATOM 718 C CA . GLN A 1 93 ? -10.646 -2.786 -8.038 1.00 66.44 93 GLN A CA 1
ATOM 719 C C . GLN A 1 93 ? -11.577 -2.382 -6.913 1.00 66.44 93 GLN A C 1
ATOM 721 O O . GLN A 1 93 ? -11.274 -1.490 -6.120 1.00 66.44 93 GLN A O 1
ATOM 726 N N . ALA A 1 94 ? -12.754 -3.002 -6.895 1.00 84.38 94 ALA A N 1
ATOM 727 C CA . ALA A 1 94 ? -13.661 -2.825 -5.781 1.00 84.38 94 ALA A CA 1
ATOM 728 C C . ALA A 1 94 ? -12.909 -3.192 -4.488 1.00 84.38 94 ALA A C 1
ATOM 730 O O . ALA A 1 94 ? -12.247 -4.234 -4.473 1.00 84.38 94 ALA A O 1
ATOM 731 N N . PRO A 1 95 ? -12.998 -2.362 -3.438 1.00 93.12 95 PRO A N 1
ATOM 732 C CA . PRO A 1 95 ? -12.244 -2.575 -2.211 1.00 93.12 95 PRO A CA 1
ATOM 733 C C . PRO A 1 95 ? -12.613 -3.924 -1.591 1.00 93.12 95 PRO A C 1
ATOM 735 O O . PRO A 1 95 ? -13.799 -4.244 -1.442 1.00 93.12 95 PRO A O 1
ATOM 738 N N . ALA A 1 96 ? -11.605 -4.725 -1.248 1.00 96.38 96 ALA A N 1
ATOM 739 C CA . ALA A 1 96 ? -11.816 -5.976 -0.538 1.00 96.38 96 ALA A CA 1
ATOM 740 C C . ALA A 1 96 ? -12.150 -5.700 0.935 1.00 96.38 96 ALA A C 1
ATOM 742 O O . ALA A 1 96 ? -11.901 -4.615 1.461 1.00 96.38 96 ALA A O 1
ATOM 743 N N . VAL A 1 97 ? -12.742 -6.688 1.607 1.00 97.94 97 VAL A N 1
ATOM 744 C CA . VAL A 1 97 ? -13.094 -6.600 3.030 1.00 97.94 97 VAL A CA 1
ATOM 745 C C . VAL A 1 97 ? -12.281 -7.627 3.800 1.00 97.94 97 VAL A C 1
ATOM 747 O O . VAL A 1 97 ? -12.390 -8.827 3.543 1.00 97.94 97 VAL A O 1
ATOM 750 N N . HIS A 1 98 ? -11.513 -7.156 4.777 1.00 97.81 98 HIS A N 1
ATOM 751 C CA . HIS A 1 98 ? -10.689 -7.985 5.651 1.00 97.81 98 HIS A CA 1
ATOM 752 C C . HIS A 1 98 ? -11.190 -7.906 7.088 1.00 97.81 98 HIS A C 1
ATOM 754 O O . HIS A 1 98 ? -11.470 -6.824 7.604 1.00 97.81 98 HIS A O 1
ATOM 760 N N . HIS A 1 99 ? -11.287 -9.060 7.746 1.00 98.06 99 HIS A N 1
ATOM 761 C CA . HIS A 1 99 ? -11.731 -9.163 9.134 1.00 98.06 99 HIS A CA 1
ATOM 762 C C . HIS A 1 99 ? -10.549 -9.509 10.037 1.00 98.06 99 HIS A C 1
ATOM 764 O O . HIS A 1 99 ? -9.832 -10.474 9.772 1.00 98.06 99 HIS A O 1
ATOM 770 N N . PHE A 1 100 ? -10.394 -8.770 11.133 1.00 97.75 100 PHE A N 1
ATOM 771 C CA . PHE A 1 100 ? -9.326 -8.985 12.112 1.00 97.75 100 PHE A CA 1
ATOM 772 C C . PHE A 1 100 ? -9.890 -9.174 13.520 1.00 97.75 100 PHE A C 1
ATOM 774 O O . PHE A 1 100 ? -10.982 -8.705 13.853 1.00 97.75 100 PHE A O 1
ATOM 781 N N . GLY A 1 101 ? -9.128 -9.854 14.376 1.00 97.31 101 GLY A N 1
ATOM 782 C CA . GLY A 1 101 ? -9.495 -10.082 15.770 1.00 97.31 101 GLY A CA 1
ATOM 783 C C . GLY A 1 101 ? -9.272 -8.867 16.673 1.00 97.31 101 GLY A C 1
ATOM 784 O O . GLY A 1 101 ? -9.897 -8.792 17.736 1.00 97.31 101 GLY A O 1
ATOM 785 N N . SER A 1 102 ? -8.395 -7.935 16.275 1.00 98.38 102 SER A N 1
ATOM 786 C CA . SER A 1 102 ? -8.115 -6.685 17.000 1.00 98.38 102 SER A CA 1
ATOM 787 C C . SER A 1 102 ? -7.601 -5.559 16.097 1.00 98.38 102 SER A C 1
ATOM 789 O O . SER A 1 102 ? -7.065 -5.825 15.019 1.00 98.38 102 SER A O 1
ATOM 791 N N . THR A 1 103 ? -7.691 -4.304 16.548 1.00 98.00 103 THR A N 1
ATOM 792 C CA . THR A 1 103 ? -7.147 -3.153 15.796 1.00 98.00 103 THR A CA 1
ATOM 793 C C . THR A 1 103 ? -5.624 -3.184 15.683 1.00 98.00 103 THR A C 1
ATOM 795 O O . THR A 1 103 ? -5.087 -2.801 14.648 1.00 98.00 103 THR A O 1
ATOM 798 N N . ARG A 1 104 ? -4.922 -3.720 16.688 1.00 97.56 104 ARG A N 1
ATOM 799 C CA . ARG A 1 104 ? -3.466 -3.928 16.636 1.00 97.56 104 ARG A CA 1
ATOM 800 C C . ARG A 1 104 ? -3.044 -4.940 15.574 1.00 97.56 104 ARG A C 1
ATOM 802 O O . ARG A 1 104 ? -2.038 -4.751 14.900 1.00 97.56 104 ARG A O 1
ATOM 809 N N . GLU A 1 105 ? -3.788 -6.039 15.466 1.00 97.12 105 GLU A N 1
ATOM 810 C CA . GLU A 1 105 ? -3.566 -7.045 14.424 1.00 97.12 105 GLU A CA 1
ATOM 811 C C . GLU A 1 105 ? -3.784 -6.420 13.048 1.00 97.12 105 GLU A C 1
ATOM 813 O O . GLU A 1 105 ? -2.864 -6.440 12.240 1.00 97.12 105 GLU A O 1
ATOM 818 N N . ALA A 1 106 ? -4.928 -5.758 12.836 1.00 97.19 106 ALA A N 1
ATOM 819 C CA . ALA A 1 106 ? -5.210 -5.045 11.591 1.00 97.19 106 ALA A CA 1
ATOM 820 C C . ALA A 1 106 ? -4.090 -4.053 11.229 1.00 97.19 106 ALA A C 1
ATOM 822 O O . ALA A 1 106 ? -3.626 -4.027 10.092 1.00 97.19 106 ALA A O 1
ATOM 823 N N . TYR A 1 107 ? -3.604 -3.277 12.205 1.00 96.88 107 TYR A N 1
ATOM 824 C CA . TYR A 1 107 ? -2.501 -2.343 11.997 1.00 96.88 107 TYR A CA 1
ATOM 825 C C . TYR A 1 107 ? -1.231 -3.056 11.519 1.00 96.88 107 TYR A C 1
ATOM 827 O O . TYR A 1 107 ? -0.661 -2.669 10.503 1.00 96.88 107 TYR A O 1
ATOM 835 N N . ASN A 1 108 ? -0.799 -4.114 12.208 1.00 94.81 108 ASN A N 1
ATOM 836 C CA . ASN A 1 108 ? 0.417 -4.845 11.846 1.00 94.81 108 ASN A CA 1
ATOM 837 C C . ASN A 1 108 ? 0.308 -5.518 10.474 1.00 94.81 108 ASN A C 1
ATOM 839 O O . ASN A 1 108 ? 1.253 -5.448 9.689 1.00 94.81 108 ASN A O 1
ATOM 843 N N . GLU A 1 109 ? -0.836 -6.133 10.173 1.00 94.75 109 GLU A N 1
ATOM 844 C CA . GLU A 1 109 ? -1.047 -6.819 8.896 1.00 94.75 109 GLU A CA 1
ATOM 845 C C . GLU A 1 109 ? -0.990 -5.831 7.724 1.00 94.75 109 GLU A C 1
ATOM 847 O O . GLU A 1 109 ? -0.336 -6.116 6.726 1.00 94.75 109 GLU A O 1
ATOM 852 N N . THR A 1 110 ? -1.512 -4.606 7.877 1.00 93.25 110 THR A N 1
ATOM 853 C CA . THR A 1 110 ? -1.391 -3.565 6.831 1.00 93.25 110 THR A CA 1
ATOM 854 C C . THR A 1 110 ? 0.054 -3.139 6.528 1.00 93.25 110 THR A C 1
ATOM 856 O O . THR A 1 110 ? 0.295 -2.482 5.520 1.00 93.25 110 THR A O 1
ATOM 859 N N . GLN A 1 111 ? 1.027 -3.485 7.381 1.00 90.56 111 GLN A N 1
ATOM 860 C CA . GLN A 1 111 ? 2.447 -3.167 7.170 1.00 90.56 111 GLN A CA 1
ATOM 861 C C . GLN A 1 111 ? 3.241 -4.313 6.537 1.00 90.56 111 GLN A C 1
ATOM 863 O O . GLN A 1 111 ? 4.375 -4.100 6.106 1.00 90.56 111 GLN A O 1
ATOM 868 N N . CYS A 1 112 ? 2.726 -5.540 6.581 1.00 88.50 112 CYS A N 1
ATOM 869 C CA . CYS A 1 112 ? 3.517 -6.742 6.303 1.00 88.50 112 CYS A CA 1
ATOM 870 C C . CYS A 1 112 ? 2.828 -7.738 5.373 1.00 88.50 112 CYS A C 1
ATOM 872 O O . CYS A 1 112 ? 3.513 -8.609 4.836 1.00 88.50 112 CYS A O 1
ATOM 874 N N . TRP A 1 113 ? 1.510 -7.647 5.203 1.00 88.69 113 TRP A N 1
ATOM 875 C CA . TRP A 1 113 ? 0.746 -8.610 4.431 1.00 88.69 113 TRP A CA 1
ATOM 876 C C . TRP A 1 113 ? 0.391 -8.056 3.054 1.00 88.69 113 TRP A C 1
ATOM 878 O O . TRP A 1 113 ? -0.408 -7.133 2.926 1.00 88.69 113 TRP A O 1
ATOM 888 N N . ASP A 1 114 ? 0.971 -8.670 2.021 1.00 87.94 114 ASP A N 1
ATOM 889 C CA . ASP A 1 114 ? 0.818 -8.248 0.624 1.00 87.94 114 ASP A CA 1
ATOM 890 C C . ASP A 1 114 ? -0.626 -8.358 0.088 1.00 87.94 114 ASP A C 1
ATOM 892 O O . ASP A 1 114 ? -0.928 -7.778 -0.952 1.00 87.94 114 ASP A O 1
ATOM 896 N N . ASP A 1 115 ? -1.517 -9.089 0.773 1.00 91.56 115 ASP A N 1
ATOM 897 C CA . ASP A 1 115 ? -2.915 -9.254 0.347 1.00 91.56 115 ASP A CA 1
ATOM 898 C C . ASP A 1 115 ? -3.839 -8.125 0.848 1.00 91.56 115 ASP A C 1
ATOM 900 O O . ASP A 1 115 ? -4.989 -8.052 0.412 1.00 91.56 115 ASP A O 1
ATOM 904 N N . VAL A 1 116 ? -3.371 -7.256 1.756 1.00 93.69 116 VAL A N 1
ATOM 905 C CA . VAL A 1 116 ? -4.125 -6.073 2.205 1.00 93.69 116 VAL A CA 1
ATOM 906 C C . VAL A 1 116 ? -3.689 -4.882 1.366 1.00 93.69 116 VAL A C 1
ATOM 908 O O . VAL A 1 116 ? -2.594 -4.345 1.540 1.00 93.69 116 VAL A O 1
ATOM 911 N N . LEU A 1 117 ? -4.548 -4.473 0.441 1.00 94.56 117 LEU A N 1
ATOM 912 C CA . LEU A 1 117 ? -4.220 -3.465 -0.555 1.00 94.56 117 LEU A CA 1
ATOM 913 C C . LEU A 1 117 ? -4.730 -2.080 -0.158 1.00 94.56 117 LEU A C 1
ATOM 915 O O . LEU A 1 117 ? -5.625 -1.908 0.672 1.00 94.56 117 LEU A O 1
ATOM 919 N N . ASP A 1 118 ? -4.135 -1.063 -0.778 1.00 95.00 118 ASP A N 1
ATOM 920 C CA . ASP A 1 118 ? -4.580 0.317 -0.624 1.00 95.00 118 ASP A CA 1
ATOM 921 C C . ASP A 1 118 ? -6.057 0.462 -1.022 1.00 95.00 118 ASP A C 1
ATOM 923 O O . ASP A 1 118 ? -6.469 0.035 -2.100 1.00 95.00 118 ASP A O 1
ATOM 927 N N . GLY A 1 119 ? -6.851 1.080 -0.151 1.00 95.25 119 GLY A N 1
ATOM 928 C CA . GLY A 1 119 ? -8.296 1.217 -0.300 1.00 95.25 119 GLY A CA 1
ATOM 929 C C . GLY A 1 119 ? -9.124 0.063 0.266 1.00 95.25 119 GLY A C 1
ATOM 930 O O . GLY A 1 119 ? -10.342 0.223 0.362 1.00 95.25 119 GLY A O 1
ATOM 931 N N . ASP A 1 120 ? -8.528 -1.050 0.695 1.00 97.50 120 ASP A N 1
ATOM 932 C CA . ASP A 1 120 ? -9.290 -2.147 1.294 1.00 97.50 120 ASP A CA 1
ATOM 933 C C . ASP A 1 120 ? -9.927 -1.753 2.632 1.00 97.50 120 ASP A C 1
ATOM 935 O O . ASP A 1 120 ? -9.406 -0.933 3.394 1.00 97.50 120 ASP A O 1
ATOM 939 N N . VAL A 1 121 ? -11.072 -2.366 2.929 1.00 98.12 121 VAL A N 1
ATOM 940 C CA . VAL A 1 121 ? -11.855 -2.136 4.142 1.00 98.12 121 VAL A CA 1
ATOM 941 C C . VAL A 1 121 ? -11.426 -3.102 5.241 1.00 98.12 121 VAL A C 1
ATOM 943 O O . VAL A 1 121 ? -11.316 -4.310 5.032 1.00 98.12 121 VAL A O 1
ATOM 946 N N . LEU A 1 122 ? -11.228 -2.561 6.440 1.00 98.31 122 LEU A N 1
ATOM 947 C CA . LEU A 1 122 ? -10.796 -3.290 7.629 1.00 98.31 122 LEU A CA 1
ATOM 948 C C . LEU A 1 122 ? -11.956 -3.351 8.625 1.00 98.31 122 LEU A C 1
ATOM 950 O O . LEU A 1 122 ? -12.497 -2.314 9.018 1.00 98.31 122 LEU A O 1
ATOM 954 N N . VAL A 1 123 ? -12.321 -4.557 9.053 1.00 98.44 123 VAL A N 1
ATOM 955 C CA . VAL A 1 123 ? -13.446 -4.813 9.960 1.00 98.44 123 VAL A CA 1
ATOM 956 C C . VAL A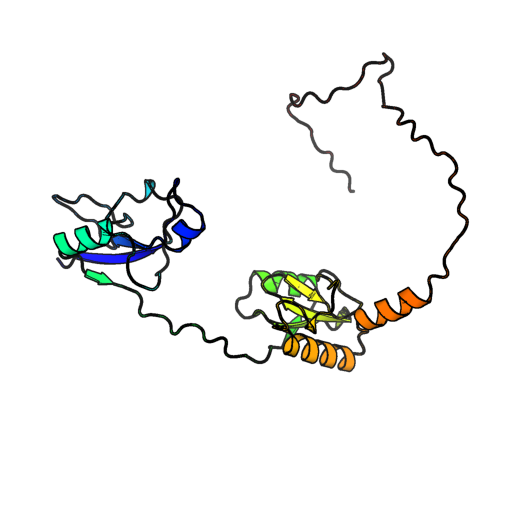 1 123 ? -12.943 -5.489 11.231 1.00 98.44 123 VAL A C 1
ATOM 958 O O . VAL A 1 123 ? -12.391 -6.588 11.198 1.00 98.44 123 VAL A O 1
ATOM 961 N N . ILE A 1 124 ? -13.162 -4.841 12.374 1.00 98.38 124 ILE A N 1
ATOM 962 C CA . ILE A 1 124 ? -12.785 -5.339 13.698 1.00 98.38 124 ILE A CA 1
ATOM 963 C C . ILE A 1 124 ? -14.036 -5.340 14.581 1.00 98.38 124 ILE A C 1
ATOM 965 O O . ILE A 1 124 ? -14.256 -4.465 15.422 1.00 98.38 124 ILE A O 1
ATOM 969 N N . GLU A 1 125 ? -14.890 -6.345 14.374 1.00 97.06 125 GLU A N 1
ATOM 970 C CA . GLU A 1 125 ? -16.241 -6.420 14.957 1.00 97.06 125 GLU A CA 1
ATOM 971 C C . GLU A 1 125 ? -16.244 -6.318 16.485 1.00 97.06 125 GLU A C 1
ATOM 973 O O . GLU A 1 125 ? -17.077 -5.624 17.074 1.00 97.06 125 GLU A O 1
ATOM 978 N N . ARG A 1 126 ? -15.282 -6.984 17.135 1.00 96.75 126 ARG A N 1
ATOM 979 C CA . ARG A 1 126 ? -15.170 -7.029 18.599 1.00 96.75 126 ARG A CA 1
ATOM 980 C C . ARG A 1 126 ? -14.923 -5.653 19.212 1.00 96.75 126 ARG A C 1
ATOM 982 O O . ARG A 1 126 ? -15.341 -5.412 20.342 1.00 96.75 126 ARG A O 1
ATOM 989 N N . GLU A 1 127 ? -14.237 -4.784 18.481 1.00 97.81 127 GLU A N 1
ATOM 990 C CA . GLU A 1 127 ? -13.912 -3.425 18.912 1.00 97.81 127 GLU A CA 1
ATOM 991 C C . GLU A 1 127 ? -14.883 -2.389 18.327 1.00 97.81 127 GLU A C 1
ATOM 993 O O . GLU A 1 127 ? -14.758 -1.208 18.632 1.00 97.81 127 GLU A O 1
ATOM 998 N N . GLN A 1 128 ? -15.867 -2.827 17.526 1.00 97.19 128 GLN A N 1
ATOM 999 C CA . GLN A 1 128 ? -16.793 -1.956 16.793 1.00 97.19 128 GLN A CA 1
ATOM 1000 C C . GLN A 1 128 ? -16.050 -0.932 15.919 1.00 97.19 128 GLN A C 1
ATOM 1002 O O . GLN A 1 128 ? -16.487 0.210 15.777 1.00 97.19 128 GLN A O 1
ATOM 1007 N N . VAL A 1 129 ? -14.915 -1.350 15.346 1.00 98.25 129 VAL A N 1
ATOM 1008 C CA . VAL A 1 129 ? -14.084 -0.509 14.483 1.00 98.25 129 VAL A CA 1
ATOM 1009 C C . VAL A 1 129 ? -14.229 -0.959 13.040 1.00 98.25 129 VAL A C 1
ATOM 1011 O O . VAL A 1 129 ? -14.001 -2.127 12.718 1.00 98.25 129 VAL A O 1
ATOM 1014 N N . VAL A 1 130 ? -14.587 -0.018 12.172 1.00 98.19 130 VAL A N 1
ATOM 1015 C CA . VAL A 1 130 ? -14.540 -0.190 10.720 1.00 98.19 130 VAL A CA 1
ATOM 1016 C C . VAL A 1 130 ? -13.741 0.962 10.131 1.00 98.19 130 VAL A C 1
ATOM 1018 O O . VAL A 1 130 ? -13.903 2.123 10.518 1.00 98.19 130 VAL A O 1
ATOM 1021 N N . GLY A 1 131 ? -12.852 0.635 9.207 1.00 97.50 131 GLY A N 1
ATOM 1022 C CA . GLY A 1 131 ? -11.951 1.586 8.580 1.00 97.50 131 GLY A CA 1
ATOM 1023 C C . GLY A 1 131 ? -11.546 1.148 7.187 1.00 97.50 131 GLY A C 1
ATOM 1024 O O . GLY A 1 131 ? -12.058 0.164 6.660 1.00 97.50 131 GLY A O 1
ATOM 1025 N N . PHE A 1 132 ? -10.608 1.870 6.597 1.00 97.69 132 PHE A N 1
ATOM 1026 C CA . PHE A 1 132 ? -9.979 1.474 5.344 1.00 97.69 132 PHE A CA 1
ATOM 1027 C C . PHE A 1 132 ? -8.486 1.789 5.377 1.00 97.69 132 PHE A C 1
ATOM 1029 O O . PHE A 1 132 ? -8.025 2.625 6.167 1.00 97.69 132 PHE A O 1
ATOM 1036 N N . LEU A 1 133 ? -7.722 1.096 4.539 1.00 96.62 133 LEU A N 1
ATOM 1037 C CA . LEU A 1 133 ? -6.299 1.346 4.377 1.00 96.62 133 LEU A CA 1
ATOM 1038 C C . LEU A 1 133 ? -6.080 2.515 3.413 1.00 96.62 133 LEU A C 1
ATOM 1040 O O . LEU A 1 133 ? -6.572 2.495 2.290 1.00 96.62 133 LEU A O 1
ATOM 1044 N N . ARG A 1 134 ? -5.329 3.528 3.854 1.00 94.06 134 ARG A N 1
ATOM 1045 C CA . ARG A 1 134 ? -4.832 4.615 3.005 1.00 94.06 134 ARG A CA 1
ATOM 1046 C C . ARG A 1 134 ? -3.316 4.518 2.900 1.00 94.06 134 ARG A C 1
ATOM 1048 O O . ARG A 1 134 ? -2.603 4.867 3.841 1.00 94.06 134 ARG A O 1
ATOM 1055 N N . SER A 1 135 ? -2.806 4.089 1.761 1.00 89.00 135 SER A N 1
ATOM 1056 C CA . SER A 1 135 ? -1.410 3.717 1.544 1.00 89.00 135 SER A CA 1
ATOM 1057 C C . SER A 1 135 ? -0.928 2.736 2.624 1.00 89.00 135 SER A C 1
ATO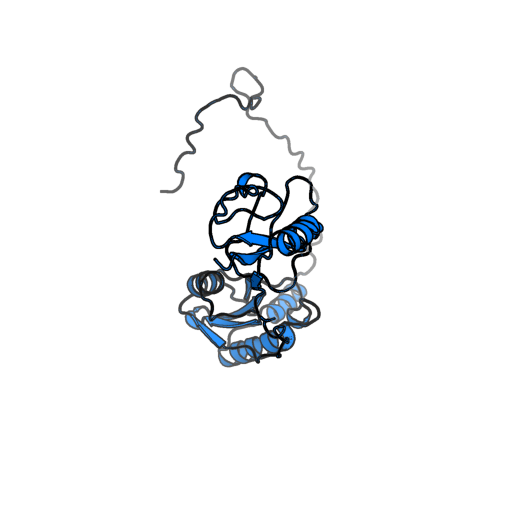M 1059 O O . SER A 1 135 ? -1.312 1.578 2.613 1.00 89.00 135 SER A O 1
ATOM 1061 N N . ALA A 1 136 ? -0.127 3.196 3.588 1.00 86.81 136 ALA A N 1
ATOM 1062 C CA . ALA A 1 136 ? 0.343 2.397 4.725 1.00 86.81 136 ALA A CA 1
ATOM 1063 C C . ALA A 1 136 ? -0.280 2.847 6.063 1.00 86.81 136 ALA A C 1
ATOM 1065 O O . ALA A 1 136 ? 0.274 2.584 7.126 1.00 86.81 136 ALA A O 1
ATOM 1066 N N . TRP A 1 137 ? -1.363 3.628 6.020 1.00 93.44 137 TRP A N 1
ATOM 1067 C CA . TRP A 1 137 ? -1.972 4.294 7.172 1.00 93.44 137 TRP A CA 1
ATOM 1068 C C . TRP A 1 137 ? -3.436 3.862 7.301 1.00 93.44 137 TRP A C 1
ATOM 1070 O O . TRP A 1 137 ? -4.312 4.465 6.674 1.00 93.44 137 TRP A O 1
ATOM 1080 N N . PRO A 1 138 ? -3.733 2.819 8.094 1.00 96.62 138 PRO A N 1
ATOM 1081 C CA . PRO A 1 138 ? -5.107 2.393 8.316 1.00 96.62 138 PRO A CA 1
ATOM 1082 C C . PRO A 1 138 ? -5.848 3.410 9.190 1.00 96.62 138 PRO A C 1
ATOM 1084 O O . PRO A 1 138 ? -5.355 3.819 10.247 1.00 96.62 138 PRO A O 1
ATOM 1087 N N . GLY A 1 139 ? -7.036 3.823 8.748 1.00 96.62 139 GLY A N 1
ATOM 1088 C CA . GLY A 1 139 ? -7.853 4.815 9.443 1.00 96.62 139 GLY A CA 1
ATOM 1089 C C . GLY A 1 139 ? -9.281 4.339 9.680 1.00 96.62 139 GLY A C 1
ATOM 1090 O O . GLY A 1 139 ? -9.908 3.761 8.793 1.00 96.62 139 GLY A O 1
ATOM 1091 N N . ALA A 1 140 ? -9.803 4.594 10.876 1.00 97.69 140 ALA A N 1
ATOM 1092 C CA . ALA A 1 140 ? -11.168 4.276 11.268 1.00 97.69 140 ALA A CA 1
ATOM 1093 C C . ALA A 1 140 ? -12.151 5.371 10.831 1.00 97.69 140 ALA A C 1
ATOM 1095 O O . ALA A 1 140 ? -11.887 6.567 10.980 1.00 97.69 140 ALA A O 1
ATOM 1096 N N . ILE A 1 141 ? -13.314 4.948 10.332 1.00 96.50 141 ILE A N 1
ATOM 1097 C CA . ILE A 1 141 ? -14.459 5.827 10.041 1.00 96.50 141 ILE A CA 1
ATOM 1098 C C . ILE A 1 141 ? -15.514 5.792 11.157 1.00 96.50 141 ILE A C 1
ATOM 1100 O O . ILE A 1 141 ? -16.374 6.670 11.240 1.00 96.50 141 ILE A O 1
ATOM 1104 N N . THR A 1 142 ? -15.456 4.774 12.014 1.00 96.81 142 THR A N 1
ATOM 1105 C CA . THR A 1 142 ? -16.276 4.624 13.217 1.00 96.81 142 THR A CA 1
ATOM 1106 C C . THR A 1 142 ? -15.757 5.502 14.352 1.00 96.81 142 THR A C 1
ATOM 1108 O O . THR A 1 142 ? -14.585 5.868 14.388 1.00 96.81 142 THR A O 1
ATOM 1111 N N . ALA A 1 143 ? -16.628 5.835 15.304 1.00 95.12 143 ALA A N 1
ATOM 1112 C CA . ALA A 1 143 ? -16.266 6.603 16.493 1.00 95.12 143 ALA A CA 1
ATOM 1113 C C . ALA A 1 143 ? -15.241 5.866 17.369 1.00 95.12 143 ALA A C 1
ATOM 1115 O O . ALA A 1 143 ? -14.302 6.469 17.885 1.00 95.12 143 ALA A O 1
ATOM 1116 N N . ALA A 1 144 ? -15.398 4.546 17.509 1.00 95.75 144 ALA A N 1
ATOM 1117 C CA . ALA A 1 144 ? -14.335 3.700 18.025 1.00 95.75 144 ALA A CA 1
ATOM 1118 C C . ALA A 1 144 ? -13.252 3.558 16.948 1.00 95.75 144 ALA A C 1
ATOM 1120 O O . ALA A 1 144 ? -13.559 3.236 15.800 1.00 95.75 144 ALA A O 1
ATOM 1121 N N . HIS A 1 145 ? -11.994 3.778 17.327 1.00 95.75 145 HIS A N 1
ATOM 1122 C CA . HIS A 1 145 ? -10.858 3.679 16.407 1.00 95.75 145 HIS A CA 1
ATOM 1123 C C . HIS A 1 145 ? -9.729 2.772 16.915 1.00 95.75 145 HIS A C 1
ATOM 1125 O O . HIS A 1 145 ? -8.904 2.338 16.118 1.00 95.75 145 HIS A O 1
ATOM 1131 N N . GLY A 1 146 ? -9.698 2.442 18.214 1.00 96.06 146 GLY A N 1
ATOM 1132 C CA . GLY A 1 146 ? -8.644 1.610 18.800 1.00 96.06 146 GLY A CA 1
ATOM 1133 C C . GLY A 1 146 ? -7.250 2.147 18.460 1.00 96.06 146 GLY A C 1
ATOM 1134 O O . GLY A 1 146 ? -6.977 3.330 18.670 1.00 96.06 146 GLY A O 1
ATOM 1135 N N . GLU A 1 147 ? -6.396 1.283 17.906 1.00 96.88 147 GLU A N 1
ATOM 1136 C CA . GLU A 1 147 ? -5.047 1.640 17.434 1.00 96.88 147 GLU A CA 1
ATOM 1137 C C . GLU A 1 147 ? -5.003 2.231 16.008 1.00 96.88 147 GLU A C 1
ATOM 1139 O O . GLU A 1 147 ? -3.937 2.646 15.554 1.00 96.88 147 GLU A O 1
ATOM 1144 N N . LEU A 1 148 ? -6.132 2.303 15.293 1.00 96.88 148 LEU A N 1
ATOM 1145 C CA . LEU A 1 148 ? -6.178 2.899 13.954 1.00 96.88 148 LEU A CA 1
ATOM 1146 C C . LEU A 1 148 ? -6.173 4.431 14.022 1.00 96.88 148 LEU A C 1
ATOM 1148 O O . LEU A 1 148 ? -6.581 5.043 15.013 1.00 96.88 148 LEU A O 1
ATOM 1152 N N . HIS A 1 149 ? -5.742 5.066 12.932 1.00 95.75 149 HIS A N 1
ATOM 1153 C CA . HIS A 1 149 ? -5.783 6.521 12.811 1.00 95.75 149 HIS A CA 1
ATOM 1154 C C . HIS A 1 149 ? -7.222 7.042 12.706 1.00 95.75 149 HIS A C 1
ATOM 1156 O O . HIS A 1 149 ? -8.131 6.332 12.287 1.00 95.75 149 HIS A O 1
ATOM 1162 N N . THR A 1 150 ? -7.428 8.313 13.044 1.00 94.38 150 THR A N 1
ATOM 1163 C CA . THR A 1 150 ? -8.699 9.011 12.822 1.00 94.38 150 THR A CA 1
ATOM 1164 C C . THR A 1 150 ? -8.567 10.008 11.679 1.00 94.38 150 THR A C 1
ATOM 1166 O O . THR A 1 150 ? -7.493 10.559 11.421 1.00 94.38 150 THR A O 1
ATOM 1169 N N . PHE A 1 151 ? -9.674 10.258 10.984 1.00 89.12 151 PHE A N 1
ATOM 1170 C CA . PHE A 1 151 ? -9.729 11.27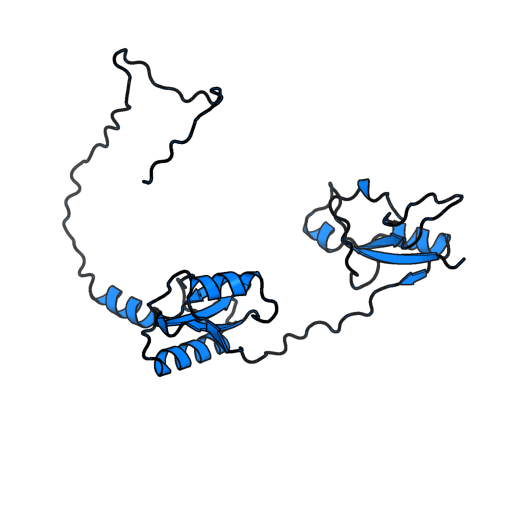6 9.943 1.00 89.12 151 PHE A CA 1
ATOM 1171 C C . PHE A 1 151 ? -10.206 12.607 10.527 1.00 89.12 151 PHE A C 1
ATOM 1173 O O . PHE A 1 151 ? -11.229 12.680 11.204 1.00 89.12 151 PHE A O 1
ATOM 1180 N N . THR A 1 152 ? -9.459 13.677 10.257 1.00 83.75 152 THR A N 1
ATOM 1181 C CA . THR A 1 152 ? -9.805 15.049 10.675 1.00 83.75 152 THR A CA 1
ATOM 1182 C C . THR A 1 152 ? -10.647 15.798 9.642 1.00 83.75 152 THR A C 1
ATOM 1184 O O . THR A 1 152 ? -11.172 16.870 9.930 1.00 83.75 152 THR A O 1
ATOM 1187 N N . ALA A 1 153 ? -10.767 15.247 8.437 1.00 85.62 153 ALA A N 1
ATOM 1188 C CA . ALA A 1 153 ? -11.557 15.776 7.336 1.00 85.62 153 ALA A CA 1
ATOM 1189 C C . ALA A 1 153 ? -12.501 14.692 6.807 1.00 85.62 153 ALA A C 1
ATOM 1191 O O . ALA A 1 153 ? -12.351 13.518 7.139 1.00 85.62 153 ALA A O 1
ATOM 1192 N N . ASP A 1 154 ? -13.449 15.096 5.958 1.00 88.50 154 ASP A N 1
ATOM 1193 C CA . ASP A 1 154 ? -14.360 14.179 5.270 1.00 88.50 154 ASP A CA 1
ATOM 1194 C C . ASP A 1 154 ? -13.564 13.103 4.497 1.00 88.50 154 ASP A C 1
ATOM 1196 O O . ASP A 1 154 ? -12.887 13.444 3.516 1.00 88.50 154 ASP A O 1
ATOM 1200 N N . PRO A 1 155 ? -13.642 11.819 4.902 1.00 89.88 155 PRO A N 1
ATOM 1201 C CA . PRO A 1 155 ? -12.879 10.735 4.294 1.00 89.88 155 PRO A CA 1
ATOM 1202 C C . PRO A 1 155 ? -13.144 10.579 2.795 1.00 89.88 155 PRO A C 1
ATOM 1204 O O . PRO A 1 155 ? -12.256 10.167 2.053 1.00 89.88 155 PRO A O 1
ATOM 1207 N N . ARG A 1 156 ? -14.332 10.983 2.319 1.00 89.44 156 ARG A N 1
ATOM 1208 C CA . ARG A 1 156 ? -14.711 10.918 0.897 1.00 89.44 156 ARG A CA 1
ATOM 1209 C C . ARG A 1 156 ? -13.927 11.874 0.006 1.00 89.44 156 ARG A C 1
ATOM 1211 O O . ARG A 1 156 ? -13.978 11.739 -1.210 1.00 89.44 156 ARG A O 1
ATOM 1218 N N . LYS A 1 157 ? -13.268 12.880 0.583 1.00 89.69 157 LYS A N 1
ATOM 1219 C CA . LYS A 1 157 ? -12.529 13.920 -0.156 1.00 89.69 157 LYS A CA 1
ATOM 1220 C C . LYS A 1 157 ? -11.019 13.742 -0.072 1.00 89.69 157 LYS A C 1
ATOM 1222 O O . LYS A 1 157 ? -10.282 14.556 -0.621 1.00 89.69 157 LYS A O 1
ATOM 1227 N N . ILE A 1 158 ? -10.559 12.715 0.637 1.00 87.12 158 ILE A N 1
ATOM 1228 C CA . ILE A 1 158 ? -9.138 12.413 0.760 1.00 87.12 158 ILE A CA 1
ATOM 1229 C C . ILE A 1 158 ? -8.593 12.019 -0.612 1.00 87.12 158 ILE A C 1
ATOM 1231 O O . ILE A 1 158 ? -9.232 11.258 -1.338 1.00 87.12 158 ILE A O 1
ATOM 1235 N N . ASP A 1 159 ? -7.413 12.552 -0.940 1.00 87.75 159 ASP A N 1
ATOM 1236 C CA . ASP A 1 159 ? -6.664 12.260 -2.165 1.00 87.75 159 ASP A CA 1
ATOM 1237 C C . ASP A 1 159 ? -7.552 12.363 -3.425 1.00 87.75 159 ASP A C 1
ATOM 1239 O O . ASP A 1 159 ? -7.680 11.422 -4.201 1.00 87.75 159 ASP A O 1
ATOM 1243 N N . ASP A 1 160 ? -8.229 13.509 -3.576 1.00 88.38 160 ASP A N 1
ATOM 1244 C CA . ASP A 1 160 ? -9.151 13.826 -4.681 1.00 88.38 160 ASP A CA 1
ATOM 1245 C C . ASP A 1 160 ? -10.314 12.831 -4.857 1.00 88.38 160 ASP A C 1
ATOM 1247 O O . ASP A 1 160 ? -10.876 12.679 -5.942 1.00 88.38 160 ASP A O 1
ATOM 1251 N N . GLY A 1 161 ? -10.722 12.186 -3.760 1.00 88.69 161 GLY A N 1
ATOM 1252 C CA . GLY A 1 161 ? -11.854 11.261 -3.729 1.00 88.69 161 GLY A CA 1
ATOM 1253 C C . GLY A 1 161 ? -11.507 9.822 -4.096 1.00 88.69 161 GLY A C 1
ATOM 1254 O O . GLY A 1 161 ? -12.414 9.009 -4.264 1.00 88.69 161 GLY A O 1
ATOM 1255 N N . LYS A 1 162 ? -10.212 9.486 -4.155 1.00 91.31 162 LYS A N 1
ATOM 1256 C CA . LYS A 1 162 ? -9.710 8.138 -4.461 1.00 91.31 162 LYS A CA 1
ATOM 1257 C C . LYS A 1 162 ? -10.388 7.026 -3.646 1.00 91.31 162 LYS A C 1
ATOM 1259 O O . LYS A 1 162 ? -10.638 5.952 -4.175 1.00 91.31 162 LYS A O 1
ATOM 1264 N N . TYR A 1 163 ? -10.717 7.283 -2.378 1.00 93.81 163 TYR A N 1
ATOM 1265 C CA . TYR A 1 163 ? -11.276 6.279 -1.458 1.00 93.81 163 TYR A CA 1
ATOM 1266 C C . TYR A 1 163 ? -12.799 6.344 -1.306 1.00 93.81 163 TYR A C 1
ATOM 1268 O O . TYR A 1 163 ? -13.338 5.778 -0.357 1.00 93.81 163 TYR A O 1
ATOM 1276 N N . ALA A 1 164 ? -13.520 7.036 -2.193 1.00 92.75 164 ALA A N 1
ATOM 1277 C CA . ALA A 1 164 ? -14.971 7.191 -2.062 1.00 92.75 164 ALA A CA 1
ATOM 1278 C C . ALA A 1 164 ? -15.702 5.837 -1.957 1.00 92.75 164 ALA A C 1
ATOM 1280 O O . ALA A 1 164 ? -16.529 5.662 -1.063 1.00 92.75 164 ALA A O 1
ATOM 1281 N N . ALA A 1 165 ? -15.335 4.858 -2.792 1.00 93.62 165 ALA A N 1
ATOM 1282 C CA . ALA A 1 165 ? -15.911 3.512 -2.755 1.00 93.62 165 ALA A CA 1
ATOM 1283 C C . ALA A 1 165 ? -15.594 2.766 -1.444 1.00 93.62 165 ALA A C 1
ATOM 1285 O O . ALA A 1 165 ? -16.472 2.121 -0.869 1.00 93.62 165 ALA A O 1
ATOM 1286 N N . SER A 1 166 ? -14.362 2.889 -0.941 1.00 96.12 166 SER A N 1
ATOM 1287 C CA . SER A 1 166 ? -13.931 2.303 0.335 1.00 96.12 166 SER A CA 1
ATOM 1288 C C . SER A 1 166 ? -14.715 2.880 1.506 1.00 96.12 166 SER A C 1
ATOM 1290 O O . SER A 1 166 ? -15.178 2.139 2.370 1.00 96.12 166 SER A O 1
ATOM 1292 N N . VAL A 1 167 ? -14.916 4.200 1.511 1.00 96.06 167 VAL A N 1
ATOM 1293 C CA . VAL A 1 167 ? -15.692 4.900 2.539 1.00 96.06 167 VAL A CA 1
ATOM 1294 C C . VAL A 1 167 ? -17.156 4.470 2.498 1.00 96.06 167 VAL A C 1
ATOM 1296 O O . VAL A 1 167 ? -17.721 4.164 3.544 1.00 96.06 167 VAL A O 1
ATOM 1299 N N . GLU A 1 168 ? -17.773 4.396 1.317 1.00 95.50 168 GLU A N 1
ATOM 1300 C CA . GLU A 1 168 ? -19.161 3.937 1.174 1.00 95.50 168 GLU A CA 1
ATOM 1301 C C . GLU A 1 168 ? -19.354 2.504 1.681 1.00 95.50 168 GLU A C 1
ATOM 1303 O O . GLU A 1 168 ? -20.299 2.237 2.432 1.00 95.50 168 GLU A O 1
ATOM 1308 N N . LEU A 1 169 ? -18.443 1.596 1.320 1.00 96.69 169 LEU A N 1
ATOM 1309 C CA . LEU A 1 169 ? -18.484 0.205 1.764 1.00 96.69 169 LEU A CA 1
ATOM 1310 C C . LEU A 1 169 ? -18.263 0.085 3.276 1.00 96.69 169 LEU A C 1
ATOM 1312 O O . LEU A 1 169 ? -19.030 -0.595 3.959 1.00 96.69 169 LEU A O 1
ATOM 1316 N N . ALA A 1 170 ? -17.255 0.775 3.809 1.00 97.12 170 ALA A N 1
ATOM 1317 C CA . ALA A 1 170 ? -16.965 0.790 5.236 1.00 97.12 170 ALA A CA 1
ATOM 1318 C C . ALA A 1 170 ? -18.152 1.341 6.043 1.00 97.12 170 ALA A C 1
ATOM 1320 O O . ALA A 1 170 ? -18.526 0.759 7.060 1.00 97.12 170 ALA A O 1
ATOM 1321 N N . GLU A 1 171 ? -18.792 2.426 5.593 1.00 96.44 171 GLU A N 1
ATOM 1322 C CA . GLU A 1 171 ? -19.963 2.982 6.276 1.00 96.44 171 GLU A CA 1
ATOM 1323 C C . GLU A 1 171 ? -21.152 2.023 6.240 1.00 96.44 171 GLU A C 1
ATOM 1325 O O . GLU A 1 171 ? -21.881 1.913 7.226 1.00 96.44 171 GLU A O 1
ATOM 1330 N N . GLN A 1 172 ? -21.361 1.328 5.120 1.00 97.38 172 GLN A N 1
ATOM 1331 C CA . GLN A 1 172 ? -22.411 0.320 5.023 1.00 97.38 172 GLN A CA 1
ATOM 1332 C C . GLN A 1 172 ? -22.181 -0.804 6.039 1.00 97.38 172 GLN A C 1
ATOM 1334 O O . GLN A 1 172 ? -23.091 -1.123 6.800 1.00 97.38 172 GLN A O 1
ATOM 1339 N N . ILE A 1 173 ? -20.954 -1.324 6.126 1.00 97.81 173 ILE A N 1
ATOM 1340 C CA . ILE A 1 173 ? -20.593 -2.367 7.094 1.00 97.81 173 ILE A CA 1
ATOM 1341 C C . ILE A 1 173 ? -20.735 -1.859 8.533 1.00 97.81 173 ILE A C 1
ATOM 1343 O O . ILE A 1 173 ? -21.280 -2.563 9.379 1.00 97.81 173 ILE A O 1
ATOM 1347 N N . ALA A 1 174 ? -20.305 -0.629 8.823 1.00 97.00 174 ALA A N 1
ATOM 1348 C CA . ALA A 1 174 ? -20.471 -0.031 10.147 1.00 97.00 174 ALA A CA 1
ATOM 1349 C C . ALA A 1 174 ? -21.952 0.050 10.552 1.00 97.00 174 ALA A C 1
ATOM 1351 O O . ALA A 1 174 ? -22.301 -0.339 11.667 1.00 97.00 174 ALA A O 1
ATOM 1352 N N . ARG A 1 175 ? -22.838 0.467 9.633 1.00 96.19 175 ARG A N 1
ATOM 1353 C CA . ARG A 1 175 ? -24.293 0.476 9.866 1.00 96.19 175 ARG A CA 1
ATOM 1354 C C . ARG A 1 175 ? -24.845 -0.928 10.100 1.00 96.19 175 ARG A C 1
ATOM 1356 O O . ARG A 1 175 ? -25.646 -1.102 11.015 1.00 96.19 175 ARG A O 1
ATOM 1363 N N . ASP A 1 176 ? -24.402 -1.911 9.321 1.00 97.06 176 ASP A N 1
ATOM 1364 C CA . ASP A 1 176 ? -24.840 -3.306 9.458 1.00 97.06 176 ASP A CA 1
ATOM 1365 C C . ASP A 1 176 ? -24.392 -3.923 10.797 1.00 97.06 176 ASP A C 1
ATOM 1367 O O . ASP A 1 176 ? -25.118 -4.726 11.385 1.00 97.06 176 ASP A O 1
ATOM 1371 N N . LEU A 1 177 ? -23.238 -3.497 11.321 1.00 95.06 177 LEU A N 1
ATOM 1372 C CA . LEU A 1 177 ? -22.736 -3.873 12.647 1.00 95.06 177 LEU A CA 1
ATOM 1373 C C . LEU A 1 177 ? -23.368 -3.072 13.797 1.00 95.06 177 LEU A C 1
ATOM 1375 O O . LEU A 1 177 ? -23.236 -3.469 14.954 1.00 95.06 177 LEU A O 1
ATOM 1379 N N . GLY A 1 178 ? -24.043 -1.957 13.502 1.00 95.81 178 GLY A N 1
ATOM 1380 C CA . GLY A 1 178 ? -24.534 -1.012 14.507 1.00 95.81 178 GLY A CA 1
ATOM 1381 C C . GLY A 1 178 ? -23.432 -0.165 15.158 1.00 95.81 178 GLY A C 1
ATOM 1382 O O . GLY A 1 178 ? -23.649 0.390 16.237 1.00 95.81 178 GLY A O 1
ATOM 1383 N N . ALA A 1 179 ? -22.263 -0.059 14.522 1.00 94.62 179 ALA A N 1
ATOM 1384 C CA . ALA A 1 179 ? -21.147 0.745 14.998 1.00 94.62 179 ALA A CA 1
ATOM 1385 C C . ALA A 1 179 ? -21.356 2.233 14.627 1.00 94.62 179 ALA A C 1
ATOM 1387 O O . ALA A 1 179 ? -21.573 2.542 13.453 1.00 94.62 179 ALA A O 1
ATOM 1388 N N . PRO A 1 180 ? -21.286 3.174 15.589 1.00 94.50 180 PRO A N 1
ATOM 1389 C CA . PRO A 1 180 ? -21.495 4.599 15.320 1.00 94.50 180 PRO A CA 1
ATOM 1390 C C . PRO A 1 180 ? -20.365 5.191 14.468 1.00 94.50 180 PRO A C 1
ATOM 1392 O O . PRO A 1 180 ? -19.192 4.885 14.698 1.00 94.50 180 PRO A O 1
ATOM 1395 N N . LEU A 1 181 ? -20.694 6.079 13.523 1.00 93.31 181 LEU A N 1
ATOM 1396 C CA . LEU A 1 181 ? -19.706 6.762 12.680 1.00 93.31 181 LEU A CA 1
ATOM 1397 C C . LEU A 1 181 ? -19.077 7.963 13.408 1.00 93.31 181 LEU A C 1
ATOM 1399 O O . LEU A 1 181 ? -19.742 8.673 14.161 1.00 93.31 181 LEU A O 1
ATOM 1403 N N . ALA A 1 182 ? -17.794 8.237 13.157 1.00 88.00 182 ALA A N 1
ATOM 1404 C CA . ALA A 1 182 ? -17.073 9.340 13.804 1.00 88.00 182 ALA A CA 1
ATOM 1405 C C . ALA A 1 182 ? -17.628 10.723 13.412 1.00 88.00 182 ALA A C 1
ATOM 1407 O O . ALA A 1 182 ? -17.720 11.626 14.242 1.00 88.00 182 ALA A O 1
ATOM 1408 N N . ILE A 1 183 ? -18.043 10.883 12.151 1.00 74.25 183 ILE A N 1
ATOM 1409 C CA . ILE A 1 183 ? -18.566 12.151 11.612 1.00 74.25 183 ILE A CA 1
ATOM 1410 C C . ILE A 1 183 ? -19.927 12.498 12.239 1.00 74.25 183 ILE A C 1
ATOM 1412 O O . ILE A 1 183 ? -20.236 13.669 12.451 1.00 74.25 183 ILE A O 1
ATOM 1416 N N . GLU A 1 184 ? -20.723 11.488 12.599 1.00 62.78 184 GLU A N 1
ATOM 1417 C CA . GLU A 1 184 ? -21.999 11.688 13.294 1.00 62.78 184 GLU A CA 1
ATOM 1418 C C . GLU A 1 184 ? -21.789 12.235 14.713 1.00 62.78 184 GLU A C 1
ATOM 1420 O O . GLU A 1 184 ? -22.595 13.031 15.183 1.00 62.78 184 GLU A O 1
ATOM 1425 N N . GLN A 1 185 ? -20.685 11.884 15.382 1.00 54.53 185 GLN A N 1
ATOM 1426 C CA . GLN A 1 185 ? -20.381 12.396 16.723 1.00 54.53 185 GLN A CA 1
ATOM 1427 C C . GLN A 1 185 ? -19.841 13.828 16.711 1.00 54.53 185 GLN A C 1
ATOM 1429 O O . GLN A 1 185 ? -20.227 14.629 17.562 1.00 54.53 185 GLN A O 1
ATOM 1434 N N . GLN A 1 186 ? -19.028 14.191 15.714 1.00 52.28 186 GLN A N 1
ATOM 1435 C CA . GLN A 1 186 ? -18.512 15.560 15.576 1.00 52.28 186 GLN A CA 1
ATOM 1436 C C . GLN A 1 186 ? -19.633 16.595 15.364 1.00 52.28 186 GLN A C 1
ATOM 1438 O O . GLN A 1 186 ? -19.512 17.734 15.811 1.00 52.28 186 GLN A O 1
ATOM 1443 N N . GLY A 1 187 ? -20.746 16.203 14.730 1.00 43.22 187 GLY A N 1
ATOM 1444 C CA . GLY A 1 187 ? -21.929 17.058 14.582 1.00 43.22 187 GLY A CA 1
ATOM 1445 C C . GLY A 1 187 ? -22.714 17.279 15.881 1.00 43.22 187 GLY A C 1
ATOM 1446 O O . GLY A 1 187 ? -23.304 18.339 16.056 1.00 43.22 187 GLY A O 1
ATOM 1447 N N . VAL A 1 188 ? -22.696 16.315 16.807 1.00 44.69 188 VAL A N 1
ATOM 1448 C CA . VAL A 1 188 ? -23.421 16.395 18.090 1.00 44.69 188 VAL A CA 1
ATOM 1449 C C . VAL A 1 188 ? -22.608 17.152 19.144 1.00 44.69 188 VAL A C 1
ATOM 1451 O O . VAL A 1 188 ? -23.168 17.902 19.942 1.00 44.69 188 VAL A O 1
ATOM 1454 N N . GLU A 1 189 ? -21.282 17.006 19.136 1.00 42.44 189 GLU A N 1
ATOM 1455 C CA . GLU A 1 189 ? -20.397 17.674 20.099 1.00 42.44 189 GLU A CA 1
ATOM 1456 C C . GLU A 1 189 ? -20.272 19.185 19.831 1.00 42.44 189 GLU A C 1
ATOM 1458 O O . GLU A 1 189 ? -20.198 19.978 20.767 1.00 42.44 189 GLU A O 1
ATOM 1463 N N . ALA A 1 190 ? -20.346 19.609 18.563 1.00 45.69 190 ALA A N 1
ATOM 1464 C CA . ALA A 1 190 ? -20.343 21.025 18.189 1.00 45.69 190 ALA A CA 1
ATOM 1465 C C . ALA A 1 190 ? -21.622 21.782 18.608 1.00 45.69 190 ALA A C 1
ATOM 1467 O O . ALA A 1 190 ? -21.587 23.007 18.722 1.00 45.69 190 ALA A O 1
ATOM 1468 N N . GLU A 1 191 ? -22.738 21.085 18.848 1.00 43.22 191 GLU A N 1
ATOM 1469 C CA . GLU A 1 191 ? -24.019 21.699 19.239 1.00 43.22 191 GLU A CA 1
ATOM 1470 C C . GLU A 1 191 ? -24.144 21.916 20.762 1.00 43.22 191 GLU A C 1
ATOM 1472 O O . GLU A 1 191 ? -24.941 22.742 21.201 1.00 43.22 191 GLU A O 1
ATOM 1477 N N . LEU A 1 192 ? -23.334 21.233 21.582 1.00 49.69 192 LEU A N 1
ATOM 1478 C CA . LEU A 1 192 ? -23.437 21.270 23.052 1.00 49.69 192 LEU A CA 1
ATOM 1479 C C . LEU A 1 192 ? -22.402 22.156 23.756 1.00 49.69 192 LEU A C 1
ATOM 1481 O O . LEU A 1 192 ? -22.436 22.274 24.982 1.00 49.69 192 LEU A O 1
ATOM 1485 N N . VAL A 1 193 ? -21.509 22.816 23.018 1.00 45.09 193 VAL A N 1
ATOM 1486 C CA . VAL A 1 193 ? -20.613 23.814 23.612 1.00 45.09 193 VAL A CA 1
ATOM 1487 C C . VAL A 1 193 ? -21.332 25.159 23.641 1.00 45.09 193 VAL A C 1
ATOM 1489 O O . VAL A 1 193 ? -21.127 26.022 22.786 1.00 45.09 193 VAL A O 1
ATOM 1492 N N . GLU A 1 194 ? -22.188 25.353 24.646 1.00 52.09 194 GLU A N 1
ATOM 1493 C CA . GLU A 1 194 ? -22.539 26.712 25.056 1.00 52.09 194 GLU A CA 1
ATOM 1494 C C . GLU A 1 194 ? -21.229 27.461 25.359 1.00 52.09 194 GLU A C 1
ATOM 1496 O O . GLU A 1 194 ? -20.357 26.925 26.055 1.00 52.09 194 GLU A O 1
ATOM 1501 N N . PRO A 1 195 ? -21.029 28.677 24.823 1.00 46.75 195 PRO A N 1
ATOM 1502 C CA . PRO A 1 195 ? -19.807 29.417 25.071 1.00 46.75 195 PRO A CA 1
ATOM 1503 C C . PRO A 1 195 ? -19.735 29.749 26.563 1.00 46.75 195 PRO A C 1
ATOM 1505 O O . PRO A 1 195 ? -20.479 30.598 27.054 1.00 46.75 195 PRO A O 1
ATOM 1508 N N . VAL A 1 196 ? -18.816 29.099 27.282 1.00 54.69 196 VAL A N 1
ATOM 1509 C CA . VAL A 1 196 ? -18.368 29.550 28.604 1.00 54.69 196 VAL A CA 1
ATOM 1510 C C . VAL A 1 196 ? -17.598 30.850 28.385 1.00 54.69 196 VAL A C 1
ATOM 1512 O O . VAL A 1 196 ? -16.379 30.875 28.234 1.00 54.69 196 VAL A O 1
ATOM 1515 N N . VAL A 1 197 ? -18.344 31.943 28.276 1.00 55.69 197 VAL A N 1
ATOM 1516 C CA . VAL A 1 197 ? -17.828 33.287 28.497 1.00 55.69 197 VAL A CA 1
ATOM 1517 C C . VAL A 1 197 ? -17.765 33.503 30.007 1.00 55.69 197 VAL A C 1
ATOM 1519 O O . VAL A 1 197 ? -18.668 33.093 30.728 1.00 55.69 197 VAL A O 1
ATOM 1522 N N . ASP A 1 198 ? -16.674 34.117 30.453 1.00 52.69 198 ASP A N 1
ATOM 1523 C CA . ASP A 1 198 ? -16.313 34.418 31.845 1.00 52.69 198 ASP A CA 1
ATOM 1524 C C . ASP A 1 198 ? -15.529 33.329 32.597 1.00 52.69 198 ASP A C 1
ATOM 1526 O O . ASP A 1 198 ? -15.937 32.804 33.631 1.00 52.69 198 ASP A O 1
ATOM 1530 N N . ALA A 1 199 ? -14.300 33.087 32.135 1.00 51.66 199 ALA A N 1
ATOM 1531 C CA . ALA A 1 199 ? -13.190 32.865 33.057 1.00 51.66 199 ALA A CA 1
ATOM 1532 C C . ALA A 1 199 ? -12.257 34.077 32.966 1.00 51.66 199 ALA A C 1
ATOM 1534 O O . ALA A 1 199 ? -11.528 34.252 31.987 1.00 51.66 199 ALA A O 1
ATOM 1535 N N . GLU A 1 200 ? -12.342 34.948 33.971 1.00 52.78 200 GLU A N 1
ATOM 1536 C CA . GLU A 1 200 ? -11.457 36.093 34.150 1.00 52.78 200 GLU A CA 1
ATOM 1537 C C . GLU A 1 200 ? -9.994 35.650 34.014 1.00 52.78 200 GLU A C 1
ATOM 1539 O O . GLU A 1 200 ? -9.526 34.742 34.707 1.00 52.78 200 GLU A O 1
ATOM 1544 N N . GLN A 1 201 ? -9.265 36.308 33.111 1.00 50.84 201 GLN A N 1
ATOM 1545 C CA . GLN A 1 201 ? -7.815 36.208 33.008 1.00 50.84 201 GLN A CA 1
ATOM 1546 C C . GLN A 1 201 ? -7.196 36.834 34.261 1.00 50.84 201 GLN A C 1
ATOM 1548 O O . GLN A 1 201 ? -6.785 37.992 34.265 1.00 50.84 201 GLN A O 1
ATOM 1553 N N . GLY A 1 202 ? -7.140 36.066 35.346 1.00 49.66 202 GLY A N 1
ATOM 1554 C CA . GLY A 1 202 ? -6.219 36.351 36.432 1.00 49.66 202 GLY A CA 1
ATOM 1555 C C . GLY A 1 202 ? -4.800 36.282 35.877 1.00 49.66 202 GLY A C 1
ATOM 1556 O O . GLY A 1 202 ? -4.435 35.293 35.239 1.00 49.66 202 GLY A O 1
ATOM 1557 N N . GLU A 1 203 ? -4.021 37.340 36.089 1.00 50.28 203 GLU A N 1
ATOM 1558 C CA . GLU A 1 203 ? -2.600 37.437 35.754 1.00 50.28 203 GLU A CA 1
ATOM 1559 C C . GLU A 1 203 ? -1.799 36.320 36.447 1.00 50.28 203 GLU A C 1
ATOM 1561 O O . GLU A 1 203 ? -1.157 36.515 37.479 1.00 50.28 203 GLU A O 1
ATOM 1566 N N . ALA A 1 204 ? -1.810 35.120 35.873 1.00 45.88 204 ALA A N 1
ATOM 1567 C CA . ALA A 1 204 ? -0.882 34.064 36.226 1.00 45.88 204 ALA A CA 1
ATOM 1568 C C . ALA A 1 204 ? 0.470 34.413 35.596 1.00 45.88 204 ALA A C 1
ATOM 1570 O O . ALA A 1 204 ? 0.817 33.990 34.492 1.00 45.88 204 ALA A O 1
ATOM 1571 N N . THR A 1 205 ? 1.239 35.227 36.313 1.00 48.53 205 THR A N 1
ATOM 1572 C CA . THR A 1 205 ? 2.680 35.320 36.110 1.00 48.53 205 THR A CA 1
ATOM 1573 C C . THR A 1 205 ? 3.263 33.937 36.387 1.00 48.53 205 THR A C 1
ATOM 1575 O O . THR A 1 205 ? 3.425 33.526 37.533 1.00 48.53 205 THR A O 1
ATOM 1578 N N . TRP A 1 206 ? 3.564 33.188 35.326 1.00 49.84 206 TRP A N 1
ATOM 1579 C CA . TRP A 1 206 ? 4.415 32.007 35.411 1.00 49.84 206 TRP A CA 1
ATOM 1580 C C . TRP A 1 206 ? 5.813 32.457 35.848 1.00 49.84 206 TRP A C 1
ATOM 1582 O O . TRP A 1 206 ? 6.706 32.677 35.032 1.00 49.84 206 TRP A O 1
ATOM 1592 N N . GLN A 1 207 ? 6.012 32.626 37.154 1.00 48.91 207 GLN A N 1
ATOM 1593 C CA . GLN A 1 207 ? 7.341 32.626 37.739 1.00 48.91 207 G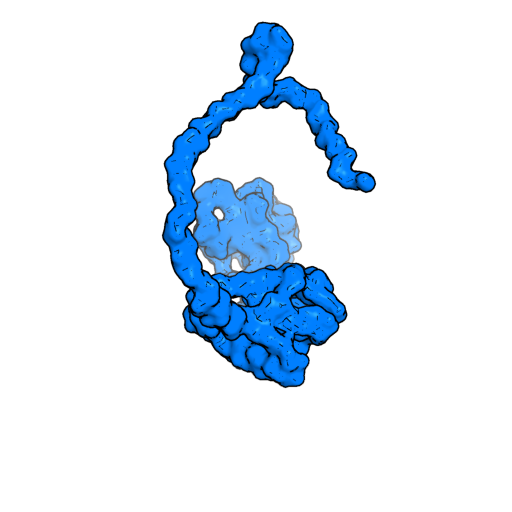LN A CA 1
ATOM 1594 C C . GLN A 1 207 ? 7.813 31.176 37.731 1.00 48.91 207 GLN A C 1
ATOM 1596 O O . GLN A 1 207 ? 7.583 30.421 38.673 1.00 48.91 207 GLN A O 1
ATOM 1601 N N . GLY A 1 208 ? 8.440 30.772 36.626 1.00 46.75 208 GLY A N 1
ATOM 1602 C CA . GLY A 1 208 ? 9.262 29.572 36.601 1.00 46.75 208 GLY A CA 1
ATOM 1603 C C . GLY A 1 208 ? 10.365 29.730 37.642 1.00 46.75 208 GLY A C 1
ATOM 1604 O O . GLY A 1 208 ? 11.392 30.352 37.372 1.00 46.75 208 GLY A O 1
ATOM 1605 N N . ALA A 1 209 ? 10.133 29.211 38.846 1.00 47.34 209 ALA A N 1
ATOM 1606 C CA . ALA A 1 209 ? 11.179 28.988 39.823 1.00 47.34 209 ALA A CA 1
ATOM 1607 C C . ALA A 1 209 ? 12.088 27.905 39.237 1.00 47.34 209 ALA A C 1
ATOM 1609 O O . ALA A 1 209 ? 11.811 26.710 39.331 1.00 47.34 209 ALA A O 1
ATOM 1610 N N . TRP A 1 210 ? 13.134 28.346 38.541 1.00 54.72 210 TRP A N 1
ATOM 1611 C CA . TRP A 1 210 ? 14.232 27.483 38.146 1.00 54.72 210 TRP A CA 1
ATOM 1612 C C . TRP A 1 210 ? 14.759 26.821 39.414 1.00 54.72 210 TRP A C 1
ATOM 1614 O O . TRP A 1 210 ? 15.102 27.509 40.375 1.00 54.72 210 TRP A O 1
ATOM 1624 N N . ILE A 1 211 ? 14.765 25.490 39.421 1.00 56.88 211 ILE A N 1
ATOM 1625 C CA . ILE A 1 211 ? 15.387 24.685 40.466 1.00 56.88 211 ILE A CA 1
ATOM 1626 C C . ILE A 1 211 ? 16.875 25.059 40.465 1.00 56.88 211 ILE A C 1
ATOM 1628 O O . ILE A 1 211 ? 17.633 24.607 39.609 1.00 56.88 211 ILE A O 1
ATOM 1632 N N . ALA A 1 212 ? 17.263 25.961 41.362 1.00 55.28 212 ALA A N 1
ATOM 1633 C CA . ALA A 1 212 ? 18.649 26.188 41.735 1.00 55.28 212 ALA A CA 1
ATOM 1634 C C . ALA A 1 212 ? 18.998 25.207 42.858 1.00 55.28 212 ALA A C 1
ATOM 1636 O O . ALA A 1 212 ? 18.126 24.831 43.648 1.00 55.28 212 ALA A O 1
ATOM 1637 N N . ASP A 1 213 ? 20.253 24.775 42.921 1.00 60.00 213 ASP A N 1
ATOM 1638 C CA . ASP A 1 213 ? 20.760 24.104 44.114 1.00 60.00 213 ASP A CA 1
ATOM 1639 C C . ASP A 1 213 ? 20.848 25.087 45.298 1.00 60.00 213 ASP A C 1
ATOM 1641 O O . ASP A 1 213 ? 20.626 26.294 45.155 1.00 60.00 213 ASP A O 1
ATOM 1645 N N . GLU A 1 214 ? 21.140 24.570 46.494 1.00 61.41 214 GLU A N 1
ATOM 1646 C CA . GLU A 1 214 ? 21.217 25.365 47.731 1.00 61.41 214 GLU A CA 1
ATOM 1647 C C . GLU A 1 214 ? 22.287 26.478 47.677 1.00 61.41 214 GLU A C 1
ATOM 1649 O O . GLU A 1 214 ? 22.245 27.406 48.486 1.00 61.41 214 GLU A O 1
ATOM 1654 N N . ASP A 1 215 ? 23.186 26.434 46.687 1.00 72.50 215 ASP A N 1
ATOM 1655 C CA . ASP A 1 215 ? 24.259 27.404 46.464 1.00 72.50 215 ASP A CA 1
ATOM 1656 C C . ASP A 1 215 ? 23.927 28.448 45.373 1.00 72.50 215 ASP A C 1
ATOM 1658 O O . ASP A 1 215 ? 24.727 29.347 45.095 1.00 72.50 215 ASP A O 1
ATOM 1662 N N . GLY A 1 216 ? 22.731 28.389 44.773 1.00 61.12 216 GLY A N 1
ATOM 1663 C CA . GLY A 1 216 ? 22.256 29.376 43.801 1.00 61.12 216 GLY A CA 1
ATOM 1664 C C . GLY A 1 216 ? 22.906 29.262 42.420 1.00 61.12 216 GLY A C 1
ATOM 1665 O O . GLY A 1 216 ? 22.873 30.230 41.650 1.00 61.12 216 GLY A O 1
ATOM 1666 N N . GLN A 1 217 ? 23.498 28.113 42.081 1.00 62.91 217 GLN A N 1
ATOM 1667 C CA . GLN A 1 217 ? 24.120 27.907 40.779 1.00 62.91 217 GLN A CA 1
ATOM 1668 C C . GLN A 1 217 ? 23.074 27.473 39.743 1.00 62.91 217 GLN A C 1
ATOM 1670 O O . GLN A 1 217 ? 22.333 26.504 39.908 1.00 62.91 217 GLN A O 1
ATOM 1675 N N . GLN A 1 218 ? 22.999 28.219 38.639 1.00 57.38 218 GLN A N 1
ATOM 1676 C CA . GLN A 1 218 ? 22.109 27.897 37.529 1.00 57.38 218 GLN A CA 1
ATOM 1677 C C . GLN A 1 218 ? 22.642 26.641 36.822 1.00 57.38 218 GLN A C 1
ATOM 1679 O O . GLN A 1 218 ? 23.727 26.673 36.241 1.00 57.38 218 GLN A O 1
ATOM 1684 N N . LEU A 1 219 ? 21.896 25.534 36.883 1.00 57.38 219 LEU A N 1
ATOM 1685 C CA . LEU A 1 219 ? 22.267 24.274 36.236 1.00 57.38 219 LEU A CA 1
ATOM 1686 C C . LEU A 1 219 ? 22.206 24.438 34.712 1.00 57.38 219 LEU A C 1
ATOM 1688 O O . LEU A 1 219 ? 21.146 24.320 34.096 1.00 57.38 219 LEU A O 1
ATOM 1692 N N . THR A 1 220 ? 23.343 24.729 34.085 1.00 59.94 220 THR A N 1
ATOM 1693 C CA . THR A 1 220 ? 23.475 24.673 32.631 1.00 59.94 220 THR A CA 1
ATOM 1694 C C . THR A 1 220 ? 23.691 23.224 32.207 1.00 59.94 220 THR A C 1
ATOM 1696 O O . THR A 1 220 ? 24.553 22.516 32.725 1.00 59.94 220 THR A O 1
ATOM 1699 N N . PHE A 1 221 ? 22.875 22.762 31.260 1.00 53.56 221 PHE A N 1
ATOM 1700 C CA . PHE A 1 221 ? 23.009 21.437 30.663 1.00 53.56 221 PHE A CA 1
ATOM 1701 C C . PHE A 1 221 ? 24.195 21.471 29.689 1.00 53.56 221 PHE A C 1
ATOM 1703 O O . PHE A 1 221 ? 24.027 21.729 28.497 1.00 53.56 221 PHE A O 1
ATOM 1710 N N . ASP A 1 222 ? 25.418 21.293 30.193 1.00 58.84 222 ASP A N 1
ATOM 1711 C CA . ASP A 1 222 ? 26.540 20.982 29.314 1.00 58.84 222 ASP A CA 1
ATOM 1712 C C . ASP A 1 222 ? 26.364 19.538 28.823 1.00 58.84 222 ASP A C 1
ATOM 1714 O O . ASP A 1 222 ? 26.177 18.597 29.592 1.00 58.84 222 ASP A O 1
ATOM 1718 N N . GLY A 1 223 ? 26.285 19.350 27.507 1.00 56.88 223 GLY A N 1
ATOM 1719 C CA . GLY A 1 223 ? 26.038 18.048 26.877 1.00 56.88 223 GLY A CA 1
ATOM 1720 C C . GLY A 1 223 ? 27.230 17.091 26.971 1.00 56.88 223 GLY A C 1
ATOM 1721 O O . GLY A 1 223 ? 27.477 16.340 26.032 1.00 56.88 223 GLY A O 1
ATOM 1722 N N . THR A 1 224 ? 28.010 17.153 28.052 1.00 53.44 224 THR A N 1
ATOM 1723 C CA . THR A 1 224 ? 29.311 16.487 28.190 1.00 53.44 224 THR A CA 1
ATOM 1724 C C . THR A 1 224 ? 29.375 15.437 29.290 1.00 53.44 224 THR A C 1
ATOM 1726 O O . THR A 1 224 ? 30.438 14.852 29.495 1.00 53.44 224 THR A O 1
ATOM 1729 N N . ARG A 1 225 ? 28.260 15.110 29.955 1.00 52.03 225 ARG A N 1
ATOM 1730 C CA . ARG A 1 225 ? 28.221 13.929 30.828 1.00 52.03 225 ARG A CA 1
ATOM 1731 C C . ARG A 1 225 ? 27.957 12.657 30.012 1.00 52.03 225 ARG A C 1
ATOM 1733 O O . ARG A 1 225 ? 26.883 12.546 29.418 1.00 52.03 225 ARG A O 1
ATOM 1740 N N . PRO A 1 226 ? 28.890 11.686 30.002 1.00 53.50 226 PRO A N 1
ATOM 1741 C CA . PRO A 1 226 ? 28.552 10.327 29.628 1.00 53.50 226 PRO A CA 1
ATOM 1742 C C . PRO A 1 226 ? 27.650 9.751 30.731 1.00 53.50 226 PRO A C 1
ATOM 1744 O O . PRO A 1 226 ? 27.833 10.042 31.912 1.00 53.50 226 PRO A O 1
ATOM 1747 N N . ASP A 1 227 ? 26.676 8.940 30.325 1.00 55.84 227 ASP A N 1
ATOM 1748 C CA . ASP A 1 227 ? 25.926 8.028 31.195 1.00 55.84 227 ASP A CA 1
ATOM 1749 C C . ASP A 1 227 ? 24.757 8.660 31.979 1.00 55.84 227 ASP A C 1
ATOM 1751 O O . ASP A 1 227 ? 24.685 8.614 33.207 1.00 55.84 227 ASP A O 1
ATOM 1755 N N . CYS A 1 228 ? 23.747 9.171 31.264 1.00 47.72 228 CYS A N 1
ATOM 1756 C CA . CYS A 1 228 ? 22.394 9.198 31.819 1.00 47.72 228 CYS A CA 1
ATOM 1757 C C . CYS A 1 228 ? 21.792 7.786 31.721 1.00 47.72 228 CYS A C 1
ATOM 1759 O O . CYS A 1 228 ? 21.250 7.379 30.696 1.00 47.72 228 CYS A O 1
ATOM 1761 N N . GLN A 1 229 ? 21.887 7.017 32.807 1.00 46.88 229 GLN A N 1
ATOM 1762 C CA . GLN A 1 229 ? 20.965 5.904 33.020 1.00 46.88 229 GLN A CA 1
ATOM 1763 C C . GLN A 1 229 ? 19.552 6.492 33.123 1.00 46.88 229 GLN A C 1
ATOM 1765 O O . GLN A 1 229 ? 19.171 7.044 34.155 1.00 46.88 229 GLN A O 1
ATOM 1770 N N . GLN A 1 230 ? 18.781 6.410 32.036 1.00 49.22 230 GLN A N 1
ATOM 1771 C CA . GLN A 1 230 ? 17.334 6.586 32.088 1.00 49.22 230 GLN A CA 1
ATOM 1772 C C . GLN A 1 230 ? 16.772 5.486 32.989 1.00 49.22 230 GLN A C 1
ATOM 1774 O O . GLN A 1 230 ? 16.748 4.311 32.626 1.00 49.22 230 GLN A O 1
ATOM 1779 N N . GLY A 1 231 ? 16.380 5.878 34.199 1.00 46.22 231 GLY A N 1
ATOM 1780 C CA . GLY A 1 231 ? 15.728 4.997 35.150 1.00 46.22 231 GLY A CA 1
ATOM 1781 C C . GLY A 1 231 ? 14.455 4.404 34.551 1.00 46.22 231 GLY A C 1
ATOM 1782 O O . GLY A 1 231 ? 13.594 5.120 34.045 1.00 46.22 231 GLY A O 1
ATOM 1783 N N . THR A 1 232 ? 14.345 3.082 34.649 1.00 51.19 232 THR A N 1
ATOM 1784 C CA . THR A 1 232 ? 13.092 2.327 34.623 1.00 51.19 232 THR A CA 1
ATOM 1785 C C . THR A 1 232 ? 12.107 2.962 35.594 1.00 51.19 232 THR A C 1
ATOM 1787 O O . THR A 1 232 ? 12.264 2.842 36.808 1.00 51.19 232 THR A O 1
ATOM 1790 N N . LEU A 1 233 ? 11.105 3.647 35.054 1.00 51.00 233 LEU A N 1
ATOM 1791 C CA . LEU A 1 233 ? 10.074 4.321 35.830 1.00 51.00 233 LEU A CA 1
ATOM 1792 C C . LEU A 1 233 ? 8.689 3.838 35.412 1.00 51.00 233 LEU A C 1
ATOM 1794 O O . LEU A 1 233 ? 7.812 4.652 35.203 1.00 51.00 233 LEU A O 1
ATOM 1798 N N . PHE A 1 234 ? 8.505 2.521 35.297 1.00 49.28 234 PHE A N 1
ATOM 1799 C CA . PHE A 1 234 ? 7.196 1.872 35.406 1.00 49.28 234 PHE A CA 1
ATOM 1800 C C . PHE A 1 234 ? 7.396 0.454 35.955 1.00 49.28 234 PHE A C 1
ATOM 1802 O O . PHE A 1 234 ? 7.881 -0.432 35.250 1.00 49.28 234 PHE A O 1
ATOM 1809 N N . ALA A 1 235 ? 7.055 0.276 37.229 1.00 47.84 235 ALA A N 1
ATOM 1810 C CA . ALA A 1 235 ? 6.727 -0.999 37.855 1.00 47.84 235 ALA A CA 1
ATOM 1811 C C . ALA A 1 235 ? 5.481 -0.775 38.714 1.00 47.84 235 ALA A C 1
ATOM 1813 O O . ALA A 1 235 ? 5.425 0.295 39.366 1.00 47.84 235 ALA A O 1
#

Radius of gyration: 29.26 Å; chains: 1; bounding box: 66×53×76 Å